Protein AF-A0A3B9G2P2-F1 (afdb_monomer_lite)

Foldseek 3Di:
DVVVVCCCVPPVVVVVVCVVVVHDDDDDDPCLLVDPCSQPDVVLVVLLVVLVVVVVPPDDDDDDDVVRVVVNVRSVVSVVSNVVVNVVVVVVCQVVVHDDPPDHDDDDDDDDDDPDLVVVLVVCVVVVHDSPVSDDDDDDDPVVVCVVLVHDVSCCVPCVVPDDDDDDDDDDDDPPPPDDDDDDPVNVVPPPDPPPDD

pLDDT: mean 81.65, std 12.37, range [38.28, 96.19]

Structure (mmCIF, N/CA/C/O backbone):
data_AF-A0A3B9G2P2-F1
#
_entry.id   AF-A0A3B9G2P2-F1
#
loop_
_atom_site.group_PDB
_atom_site.id
_atom_site.type_symbol
_atom_site.label_atom_id
_atom_site.label_alt_id
_atom_site.label_comp_id
_atom_site.label_asym_id
_atom_site.label_entity_id
_atom_site.label_seq_id
_atom_site.pdbx_PDB_ins_code
_atom_site.Cartn_x
_atom_site.Cartn_y
_atom_site.Cartn_z
_atom_site.occupancy
_atom_site.B_iso_or_equiv
_atom_site.auth_seq_id
_atom_site.auth_comp_id
_atom_site.auth_asym_id
_atom_site.auth_atom_id
_atom_site.pdbx_PDB_model_num
ATOM 1 N N . VAL A 1 1 ? 28.578 22.314 -11.880 1.00 81.56 1 VAL A N 1
ATOM 2 C CA . VAL A 1 1 ? 27.643 23.020 -12.797 1.00 81.56 1 VAL A CA 1
ATOM 3 C C . VAL A 1 1 ? 27.911 22.647 -14.246 1.00 81.56 1 VAL A C 1
ATOM 5 O O . VAL A 1 1 ? 26.981 22.179 -14.878 1.00 81.56 1 VAL A O 1
ATOM 8 N N . GLN A 1 2 ? 29.147 22.769 -14.749 1.00 91.62 2 GLN A N 1
ATOM 9 C CA . GLN A 1 2 ? 29.473 22.394 -16.135 1.00 91.62 2 GLN A CA 1
ATOM 10 C C . GLN A 1 2 ? 29.095 20.945 -16.480 1.00 91.62 2 GLN A C 1
ATOM 12 O O . GLN A 1 2 ? 28.464 20.714 -17.495 1.00 91.62 2 GLN A O 1
ATOM 17 N N . GLU A 1 3 ? 29.379 19.991 -15.594 1.00 93.44 3 GLU A N 1
ATOM 18 C CA . GLU A 1 3 ? 29.020 18.574 -15.774 1.00 93.44 3 GLU A CA 1
ATOM 19 C C . GLU A 1 3 ? 27.512 18.340 -15.986 1.00 93.44 3 GLU A C 1
ATOM 21 O O . GLU A 1 3 ? 27.113 17.568 -16.851 1.00 93.44 3 GLU A O 1
ATOM 26 N N . LEU A 1 4 ? 26.661 19.068 -15.253 1.00 93.31 4 LEU A N 1
ATOM 27 C CA . LEU A 1 4 ? 25.206 18.983 -15.410 1.00 93.31 4 LEU A CA 1
ATOM 28 C C . LEU A 1 4 ? 24.736 19.597 -16.733 1.00 93.31 4 LEU A C 1
ATOM 30 O O . LEU A 1 4 ? 23.776 19.111 -17.325 1.00 93.31 4 LEU A O 1
ATOM 34 N N . LEU A 1 5 ? 25.398 20.666 -17.186 1.00 94.19 5 LEU A N 1
ATOM 35 C CA . LEU A 1 5 ? 25.104 21.300 -18.472 1.00 94.19 5 LEU A CA 1
ATOM 36 C C . LEU A 1 5 ? 25.524 20.393 -19.633 1.00 94.19 5 LEU A C 1
ATOM 38 O O . LEU A 1 5 ? 24.751 20.199 -20.565 1.00 94.19 5 LEU A O 1
ATOM 42 N N . ASP A 1 6 ? 26.693 19.765 -19.530 1.00 95.00 6 ASP A N 1
ATOM 43 C CA . ASP A 1 6 ? 27.180 18.793 -20.504 1.00 95.00 6 ASP A CA 1
ATOM 44 C C . ASP A 1 6 ? 26.249 17.577 -20.615 1.00 95.00 6 ASP A C 1
ATOM 46 O O . ASP A 1 6 ? 25.934 17.160 -21.729 1.00 95.00 6 ASP A O 1
ATOM 50 N N . TRP A 1 7 ? 25.771 17.031 -19.491 1.00 96.19 7 TRP A N 1
ATOM 51 C CA . TRP A 1 7 ? 24.772 15.956 -19.491 1.00 96.19 7 TRP A CA 1
ATOM 52 C C . TRP A 1 7 ? 23.444 16.408 -20.116 1.00 96.19 7 TRP A C 1
ATOM 54 O O . TRP A 1 7 ? 22.862 15.700 -20.942 1.00 96.19 7 TRP A O 1
ATOM 64 N N . ALA A 1 8 ? 22.981 17.617 -19.778 1.00 94.50 8 ALA A N 1
ATOM 65 C CA . ALA A 1 8 ? 21.750 18.165 -20.335 1.00 94.50 8 ALA A CA 1
ATOM 66 C C . ALA A 1 8 ? 21.825 18.313 -21.866 1.00 94.50 8 ALA A C 1
ATOM 68 O O . ALA A 1 8 ? 20.855 18.019 -22.567 1.00 94.50 8 ALA A O 1
ATOM 69 N N . ASP A 1 9 ? 22.975 18.739 -22.390 1.00 95.44 9 ASP A N 1
ATOM 70 C CA . ASP A 1 9 ? 23.175 18.945 -23.823 1.00 95.44 9 ASP A CA 1
ATOM 71 C C . ASP A 1 9 ? 23.422 17.646 -24.595 1.00 95.44 9 ASP A C 1
ATOM 73 O O . ASP A 1 9 ? 22.919 17.499 -25.709 1.00 95.44 9 ASP A O 1
ATOM 77 N N . LYS A 1 10 ? 24.185 16.708 -24.023 1.00 94.88 10 LYS A N 1
ATOM 78 C CA . LYS A 1 10 ? 24.632 15.495 -24.726 1.00 94.88 10 LYS A CA 1
ATOM 79 C C . LYS A 1 10 ? 23.688 14.305 -24.565 1.00 94.88 10 LYS A C 1
ATOM 81 O O . LYS A 1 10 ? 23.653 13.463 -25.456 1.00 94.88 10 LYS A O 1
ATOM 86 N N . GLU A 1 11 ? 22.927 14.229 -23.474 1.00 93.12 11 GLU A N 1
ATOM 87 C CA . GLU A 1 11 ? 22.033 13.096 -23.199 1.00 93.12 11 GLU A CA 1
ATOM 88 C C . GLU A 1 11 ? 20.564 13.509 -23.131 1.00 93.12 11 GLU A C 1
ATOM 90 O O . GLU A 1 11 ? 19.732 12.965 -23.861 1.00 93.12 11 GLU A O 1
ATOM 95 N N . LEU A 1 12 ? 20.234 14.495 -22.289 1.00 92.69 12 LEU A N 1
ATOM 96 C CA . LEU A 1 12 ? 18.837 14.852 -22.030 1.00 92.69 12 LEU A CA 1
ATOM 97 C C . LEU A 1 12 ? 18.148 15.433 -23.271 1.00 92.69 12 LEU A C 1
ATOM 99 O O . LEU A 1 12 ? 17.045 15.002 -23.606 1.00 92.69 12 LEU A O 1
ATOM 103 N N . LYS A 1 13 ? 18.773 16.405 -23.952 1.00 94.00 13 LYS A N 1
ATOM 104 C CA . LYS A 1 13 ? 18.201 17.040 -25.152 1.00 94.00 13 LYS A CA 1
ATOM 105 C C . LYS A 1 13 ? 17.951 16.032 -26.285 1.00 94.00 13 LYS A C 1
ATOM 107 O O . LYS A 1 13 ? 16.804 15.963 -26.729 1.00 94.00 13 LYS A O 1
ATOM 112 N N . PRO A 1 14 ? 18.928 15.201 -26.705 1.00 93.75 14 PRO A N 1
ATOM 113 C CA . PRO A 1 14 ? 18.686 14.194 -27.739 1.00 93.75 14 PRO A CA 1
ATOM 114 C C . PRO A 1 14 ? 17.598 13.186 -27.359 1.00 93.75 14 PRO A C 1
ATOM 116 O O . PRO A 1 14 ? 16.746 12.857 -28.183 1.00 93.75 14 PRO A O 1
ATOM 119 N N . ALA A 1 15 ? 17.577 12.724 -26.104 1.00 89.88 15 ALA A N 1
ATOM 120 C CA . ALA A 1 15 ? 16.545 11.804 -25.633 1.00 89.88 15 ALA A CA 1
ATOM 121 C C . ALA A 1 15 ? 15.147 12.448 -25.646 1.00 89.88 15 ALA A C 1
ATOM 123 O O . ALA A 1 15 ? 14.171 11.803 -26.035 1.00 89.88 15 ALA A O 1
ATOM 124 N N . ALA A 1 16 ? 15.043 13.724 -25.263 1.00 89.50 16 ALA A N 1
ATOM 125 C CA . ALA A 1 16 ? 13.788 14.470 -25.285 1.00 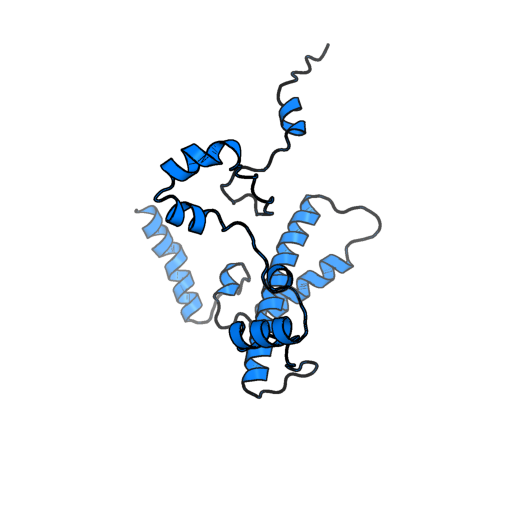89.50 16 ALA A CA 1
ATOM 126 C C . ALA A 1 16 ? 13.275 14.705 -26.714 1.00 89.50 16 ALA A C 1
ATOM 128 O O . ALA A 1 16 ? 12.081 14.549 -26.964 1.00 89.50 16 ALA A O 1
ATOM 129 N N . GLU A 1 17 ? 14.159 15.040 -27.656 1.00 93.31 17 GLU A N 1
ATOM 130 C CA . GLU A 1 17 ? 13.807 15.194 -29.072 1.00 93.31 17 GLU A CA 1
ATOM 131 C C . GLU A 1 17 ? 13.336 13.872 -29.684 1.00 93.31 17 GLU A C 1
ATOM 133 O O . GLU A 1 17 ? 12.304 13.839 -30.358 1.00 93.31 17 GLU A O 1
ATOM 138 N N . LEU A 1 18 ? 14.035 12.771 -29.392 1.00 91.12 18 LEU A N 1
ATOM 139 C CA . LEU A 1 18 ? 13.643 11.435 -29.835 1.00 91.12 18 LEU A CA 1
ATOM 140 C C . LEU A 1 18 ? 12.257 11.051 -29.294 1.00 91.12 18 LEU A C 1
ATOM 142 O O . LEU A 1 18 ? 11.399 10.602 -30.054 1.00 91.12 18 LEU A O 1
ATOM 146 N N . ALA A 1 19 ? 12.009 11.298 -28.005 1.00 87.00 19 ALA A N 1
ATOM 147 C CA . ALA A 1 19 ? 10.713 11.049 -27.381 1.00 87.00 19 ALA A CA 1
ATOM 148 C C . ALA A 1 19 ? 9.597 11.929 -27.973 1.00 87.00 19 ALA A C 1
ATOM 150 O O . ALA A 1 19 ? 8.482 11.449 -28.184 1.00 87.00 19 ALA A O 1
ATOM 151 N N . ALA A 1 20 ? 9.882 13.199 -28.287 1.00 88.31 20 ALA A N 1
ATOM 152 C CA . ALA A 1 20 ? 8.926 14.110 -28.921 1.00 88.31 20 ALA A CA 1
ATOM 153 C C . ALA A 1 20 ? 8.528 13.657 -30.337 1.00 88.31 20 ALA A C 1
ATOM 155 O O . ALA A 1 20 ? 7.395 13.879 -30.762 1.00 88.31 20 ALA A O 1
ATOM 156 N N . GLN A 1 21 ? 9.432 12.975 -31.044 1.00 92.50 21 GLN A N 1
ATOM 157 C CA . GLN A 1 21 ? 9.168 12.347 -32.342 1.00 92.50 21 GLN A CA 1
ATOM 158 C C . GLN A 1 21 ? 8.425 11.003 -32.219 1.00 92.50 21 GLN A C 1
ATOM 160 O O . GLN A 1 21 ? 8.143 10.361 -33.230 1.00 92.50 21 GLN A O 1
ATOM 165 N N . GLY A 1 22 ? 8.098 10.565 -30.998 1.00 84.00 22 GLY A N 1
ATOM 166 C CA . GLY A 1 22 ? 7.481 9.265 -30.732 1.00 84.00 22 GLY A CA 1
ATOM 167 C C . GLY A 1 22 ? 8.445 8.085 -30.878 1.00 84.00 22 GLY A C 1
ATOM 168 O O . GLY A 1 22 ? 7.996 6.942 -30.944 1.00 84.00 22 GLY A O 1
ATOM 169 N N . GLY A 1 23 ? 9.751 8.354 -30.950 1.00 82.25 23 GLY A N 1
ATOM 170 C CA . GLY A 1 23 ? 10.806 7.349 -30.954 1.00 82.25 23 GLY A CA 1
ATOM 171 C C . GLY A 1 23 ? 11.314 7.028 -29.547 1.00 82.25 23 GLY A C 1
ATOM 172 O O . GLY A 1 23 ? 10.970 7.688 -28.566 1.00 82.25 23 GLY A O 1
ATOM 173 N N . GLY A 1 24 ? 12.178 6.017 -29.461 1.00 80.75 24 GLY A N 1
ATOM 174 C CA . GLY A 1 24 ? 12.821 5.588 -28.219 1.00 80.75 24 GLY A CA 1
ATOM 175 C C . GLY A 1 24 ? 12.388 4.198 -27.760 1.00 80.75 24 GLY A C 1
ATOM 176 O O . GLY A 1 24 ? 11.382 3.645 -28.203 1.00 80.75 24 GLY A O 1
ATOM 177 N N . GLU A 1 25 ? 13.188 3.617 -26.874 1.00 82.62 25 GLU A N 1
ATOM 178 C CA . GLU A 1 25 ? 12.895 2.323 -26.266 1.00 82.62 25 GLU A CA 1
ATOM 179 C C . GLU A 1 25 ? 11.992 2.512 -25.052 1.00 82.62 25 GLU A C 1
ATOM 181 O O . GLU A 1 25 ? 12.290 3.296 -24.146 1.00 82.62 25 GLU A O 1
ATOM 186 N N . PHE A 1 26 ? 10.898 1.758 -25.000 1.00 83.06 26 PHE A N 1
ATOM 187 C CA . PHE A 1 26 ? 10.133 1.645 -23.769 1.00 83.06 26 PHE A CA 1
ATOM 188 C C . PHE A 1 26 ? 10.938 0.826 -22.759 1.00 83.06 26 PHE A C 1
ATOM 190 O O . PHE A 1 26 ? 11.516 -0.201 -23.110 1.00 83.06 26 PHE A O 1
ATOM 197 N N . LYS A 1 27 ? 10.991 1.315 -21.516 1.00 81.31 27 LYS A N 1
ATOM 198 C CA . LYS A 1 27 ? 11.597 0.618 -20.378 1.00 81.31 27 LYS A CA 1
ATOM 199 C C . LYS A 1 27 ? 10.677 0.753 -19.175 1.00 81.31 27 LYS A C 1
ATOM 201 O O . LYS A 1 27 ? 10.397 1.874 -18.731 1.00 81.31 27 LYS A O 1
ATOM 206 N N . ALA A 1 28 ? 10.171 -0.369 -18.668 1.00 81.25 28 ALA A N 1
ATOM 207 C CA . ALA A 1 28 ? 9.438 -0.367 -17.412 1.00 81.25 28 ALA A CA 1
ATOM 208 C C . ALA A 1 28 ? 10.389 -0.260 -16.213 1.00 81.25 28 ALA A C 1
ATOM 210 O O . ALA A 1 28 ? 11.466 -0.845 -16.194 1.00 81.25 28 ALA A O 1
ATOM 211 N N . GLY A 1 29 ? 9.958 0.480 -15.196 1.00 80.12 29 GLY A N 1
ATOM 212 C CA . GLY A 1 29 ? 10.681 0.655 -13.940 1.00 80.12 29 GLY A CA 1
ATOM 213 C C . GLY A 1 29 ? 9.783 1.294 -12.888 1.00 80.12 29 GLY A C 1
ATOM 214 O O . GLY A 1 29 ? 8.583 1.490 -13.114 1.00 80.12 29 GLY A O 1
ATOM 215 N N . ASP A 1 30 ? 10.352 1.674 -11.746 1.00 79.19 30 ASP A N 1
ATOM 216 C CA . ASP A 1 30 ? 9.585 2.228 -10.621 1.00 79.19 30 ASP A CA 1
ATOM 217 C C . ASP A 1 30 ? 8.802 3.498 -10.974 1.00 79.19 30 ASP A C 1
ATOM 219 O O . ASP A 1 30 ? 7.724 3.749 -10.426 1.00 79.19 30 ASP A O 1
ATOM 223 N N . TRP A 1 31 ? 9.291 4.280 -11.941 1.00 85.81 31 TRP A N 1
ATOM 224 C CA . TRP A 1 31 ? 8.620 5.480 -12.446 1.00 85.81 31 TRP A CA 1
ATOM 225 C C . TRP A 1 31 ? 7.287 5.185 -13.147 1.00 85.81 31 TRP A C 1
ATOM 227 O O . TRP A 1 31 ? 6.436 6.076 -13.235 1.00 85.81 31 TRP A O 1
ATOM 237 N N . CYS A 1 32 ? 7.040 3.947 -13.597 1.00 86.69 32 CYS A N 1
ATOM 238 C CA . CYS A 1 32 ? 5.788 3.572 -14.257 1.00 86.69 32 CYS A CA 1
ATOM 239 C C . CYS A 1 32 ? 4.557 3.855 -13.393 1.00 86.69 32 CYS A C 1
ATOM 241 O O . CYS A 1 32 ? 3.485 4.118 -13.937 1.00 86.69 32 CYS A O 1
ATOM 243 N N . ARG A 1 33 ? 4.691 3.884 -12.061 1.00 82.38 33 ARG A N 1
ATOM 244 C CA . ARG A 1 33 ? 3.586 4.225 -11.154 1.00 82.38 33 ARG A CA 1
ATOM 245 C C . ARG A 1 33 ? 3.013 5.625 -11.337 1.00 82.38 33 ARG A C 1
ATOM 247 O O . ARG A 1 33 ? 1.853 5.848 -11.004 1.00 82.38 33 ARG A O 1
ATOM 254 N N . PHE A 1 34 ? 3.805 6.549 -11.867 1.00 87.06 34 PHE A N 1
ATOM 255 C CA . PHE A 1 34 ? 3.387 7.925 -12.123 1.00 87.06 34 PHE A CA 1
ATOM 256 C C . PH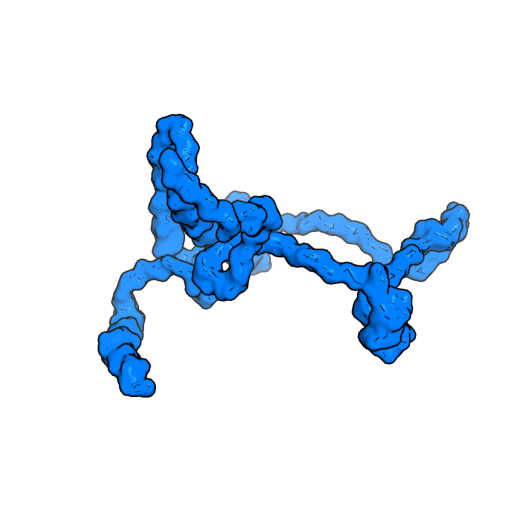E A 1 34 ? 2.886 8.119 -13.559 1.00 87.06 34 PHE A C 1
ATOM 258 O O . PHE A 1 34 ? 2.353 9.175 -13.896 1.00 87.06 34 PHE A O 1
ATOM 265 N N . CYS A 1 35 ? 3.010 7.097 -14.411 1.00 87.94 35 CYS A N 1
ATOM 266 C CA . CYS A 1 35 ? 2.550 7.160 -15.789 1.00 87.94 35 CYS A CA 1
ATOM 267 C C . CYS A 1 35 ? 1.013 7.186 -15.858 1.00 87.94 35 CYS A C 1
ATOM 269 O O . CYS A 1 35 ? 0.315 6.485 -15.120 1.00 87.94 35 CYS A O 1
ATOM 271 N N . LYS A 1 36 ? 0.465 7.977 -16.786 1.00 86.00 36 LYS A N 1
ATOM 272 C CA . LYS A 1 36 ? -0.981 8.002 -17.069 1.00 86.00 36 LYS A CA 1
ATOM 273 C C . LYS A 1 36 ? -1.454 6.709 -17.732 1.00 86.00 36 LYS A C 1
ATOM 275 O O . LYS A 1 36 ? -2.521 6.211 -17.403 1.00 86.00 36 LYS A O 1
ATOM 280 N N . ALA A 1 37 ? -0.626 6.126 -18.598 1.00 86.50 37 ALA A N 1
ATOM 281 C CA . ALA A 1 37 ? -0.894 4.847 -19.251 1.00 86.50 37 ALA A CA 1
ATOM 282 C C . ALA A 1 37 ? -0.537 3.636 -18.370 1.00 86.50 37 ALA A C 1
ATOM 284 O O . ALA A 1 37 ? -0.503 2.516 -18.862 1.00 86.50 37 ALA A O 1
ATOM 285 N N . ARG A 1 38 ? -0.236 3.821 -17.075 1.00 87.50 38 ARG A N 1
ATOM 286 C CA . ARG A 1 38 ? 0.318 2.762 -16.214 1.00 87.50 38 ARG A CA 1
ATOM 287 C C . ARG A 1 38 ? -0.488 1.463 -16.225 1.00 87.50 38 ARG A C 1
ATOM 289 O O . ARG A 1 38 ? 0.130 0.408 -16.249 1.00 87.50 38 ARG A O 1
ATOM 296 N N . ALA A 1 39 ? -1.818 1.536 -16.247 1.00 83.81 39 ALA A N 1
ATOM 297 C CA . ALA A 1 39 ? -2.689 0.361 -16.258 1.00 83.81 39 ALA A CA 1
ATOM 298 C C . ALA A 1 39 ? -2.788 -0.288 -17.651 1.00 83.81 39 ALA A C 1
ATOM 300 O O . ALA A 1 39 ? -2.804 -1.507 -17.769 1.00 83.81 39 ALA A O 1
ATOM 301 N N . THR A 1 40 ? -2.787 0.507 -18.720 1.00 84.19 40 THR A N 1
ATOM 302 C CA . THR A 1 40 ? -3.063 0.044 -20.091 1.00 84.19 40 THR A CA 1
ATOM 303 C C . THR A 1 40 ? -1.826 -0.017 -20.992 1.00 84.19 40 THR A C 1
ATOM 305 O O . THR A 1 40 ? -1.955 -0.257 -22.188 1.00 84.19 40 THR A O 1
ATOM 308 N N . CYS A 1 41 ? -0.626 0.196 -20.445 1.00 87.00 41 CYS A N 1
ATOM 309 C CA . CYS A 1 41 ? 0.627 0.213 -21.196 1.00 87.00 41 CYS A CA 1
ATOM 310 C C . CYS A 1 41 ? 0.939 -1.176 -21.791 1.00 87.00 41 CYS A C 1
ATOM 312 O O . CYS A 1 41 ? 1.245 -2.096 -21.025 1.00 87.00 41 CYS A O 1
ATOM 314 N N . PRO A 1 42 ? 0.951 -1.337 -23.132 1.00 80.56 42 PRO A N 1
ATOM 315 C CA . PRO A 1 42 ? 1.238 -2.625 -23.765 1.00 80.56 42 PRO A CA 1
ATOM 316 C C . PRO A 1 42 ? 2.632 -3.153 -23.426 1.00 80.56 42 PRO A C 1
ATOM 318 O O . PRO A 1 42 ? 2.811 -4.356 -23.278 1.00 80.56 42 PRO A O 1
ATOM 321 N N . HIS A 1 43 ? 3.608 -2.259 -23.245 1.00 81.19 43 HIS A N 1
ATOM 322 C CA . HIS A 1 43 ? 4.975 -2.640 -22.902 1.00 81.19 43 HIS A CA 1
ATOM 323 C C . HIS A 1 43 ? 5.056 -3.313 -21.528 1.00 81.19 43 HIS A C 1
ATOM 325 O O . HIS A 1 43 ? 5.666 -4.362 -21.404 1.00 81.19 43 HIS A O 1
ATOM 331 N N . ARG A 1 44 ? 4.311 -2.823 -20.529 1.00 78.25 44 ARG A N 1
ATOM 332 C CA . ARG A 1 44 ? 4.256 -3.485 -19.214 1.00 78.25 44 ARG A CA 1
ATOM 333 C C . ARG A 1 44 ? 3.579 -4.848 -19.269 1.00 78.25 44 ARG A C 1
ATOM 335 O O . ARG A 1 44 ? 3.947 -5.748 -18.521 1.00 78.25 44 ARG A O 1
ATOM 342 N N . ALA A 1 45 ? 2.600 -5.008 -20.158 1.00 73.12 45 ALA A N 1
ATOM 343 C CA . ALA A 1 45 ? 1.993 -6.308 -20.413 1.00 73.12 45 ALA A CA 1
ATOM 344 C C . AL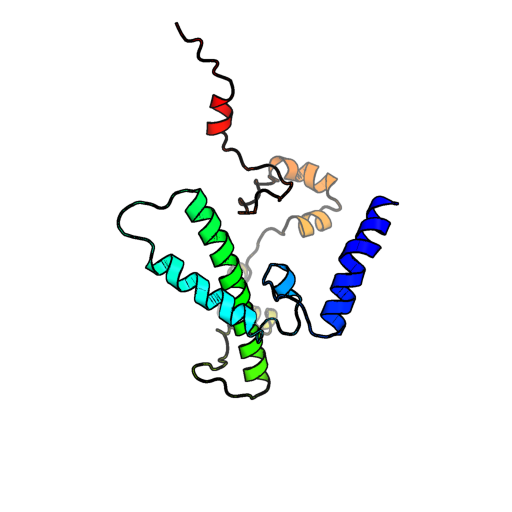A A 1 45 ? 2.966 -7.275 -21.114 1.00 73.12 45 ALA A C 1
ATOM 346 O O . ALA A 1 45 ? 2.881 -8.481 -20.890 1.00 73.12 45 ALA A O 1
ATOM 347 N N . ILE A 1 46 ? 3.886 -6.768 -21.942 1.00 70.06 46 ILE A N 1
ATOM 348 C CA . ILE A 1 46 ? 4.962 -7.549 -22.568 1.00 70.06 46 ILE A CA 1
ATOM 349 C C . ILE A 1 46 ? 6.013 -7.935 -21.522 1.00 70.06 46 ILE A C 1
ATOM 351 O O . ILE A 1 46 ? 6.285 -9.123 -21.375 1.00 70.06 46 ILE A O 1
ATOM 355 N N . ASP A 1 47 ? 6.510 -6.987 -20.727 1.00 68.81 47 ASP A N 1
ATOM 356 C CA . ASP A 1 47 ? 7.488 -7.249 -19.662 1.00 68.81 47 ASP A CA 1
ATOM 357 C C . ASP A 1 47 ? 6.973 -8.303 -18.672 1.00 68.81 47 ASP A C 1
ATOM 359 O O . ASP A 1 47 ? 7.692 -9.226 -18.299 1.00 68.81 47 ASP A O 1
ATOM 363 N N . LEU A 1 48 ? 5.682 -8.248 -18.325 1.00 67.69 48 LEU A N 1
ATOM 364 C CA . LEU A 1 48 ? 5.041 -9.251 -17.474 1.00 67.69 48 LEU A CA 1
ATOM 365 C C . LEU A 1 48 ? 5.047 -10.662 -18.091 1.00 67.69 48 LEU A C 1
ATOM 367 O O . LEU A 1 48 ? 5.245 -11.646 -17.378 1.00 67.69 48 LEU A O 1
ATOM 371 N N . LYS A 1 49 ? 4.847 -10.782 -19.411 1.00 63.06 49 LYS A N 1
ATOM 372 C CA . LYS A 1 49 ? 4.888 -12.077 -20.114 1.00 63.06 49 LYS A CA 1
ATOM 373 C C . LYS A 1 49 ? 6.279 -12.712 -20.090 1.00 63.06 49 LYS A C 1
ATOM 375 O O . LYS A 1 49 ? 6.362 -13.929 -20.208 1.00 63.06 49 LYS A O 1
ATOM 380 N N . HIS A 1 50 ? 7.338 -11.925 -19.912 1.00 64.69 50 HIS A N 1
ATOM 381 C CA . HIS A 1 50 ? 8.712 -12.422 -19.806 1.00 64.69 50 HIS A CA 1
ATOM 382 C C . HIS A 1 50 ? 9.085 -12.908 -18.397 1.00 64.69 50 HIS A C 1
ATOM 384 O O . HIS A 1 50 ? 10.042 -13.663 -18.259 1.00 64.69 50 HIS A O 1
ATOM 390 N N . ILE A 1 51 ? 8.309 -12.554 -17.367 1.00 63.44 51 ILE A N 1
ATOM 391 C CA . ILE A 1 51 ? 8.549 -12.985 -15.977 1.00 63.44 51 ILE A CA 1
ATOM 392 C C . ILE A 1 51 ? 8.015 -14.411 -15.730 1.00 63.44 51 ILE A C 1
ATOM 394 O O . ILE A 1 51 ? 8.601 -15.180 -14.973 1.00 63.44 51 ILE A O 1
ATOM 398 N N . ALA A 1 52 ? 6.925 -14.811 -16.395 1.00 57.62 52 ALA A N 1
ATOM 399 C CA . ALA A 1 52 ? 6.299 -16.125 -16.190 1.00 57.62 52 ALA A CA 1
ATOM 400 C C . ALA A 1 52 ? 7.166 -17.344 -16.603 1.00 57.62 52 ALA A C 1
ATOM 402 O O . ALA A 1 52 ? 7.163 -18.331 -15.864 1.00 57.62 52 ALA A O 1
ATOM 403 N N . PRO A 1 53 ? 7.935 -17.313 -17.713 1.00 56.81 53 PRO A N 1
ATOM 404 C CA . PRO A 1 53 ? 8.844 -18.401 -18.077 1.00 56.81 53 PRO A CA 1
ATOM 405 C C . PRO A 1 53 ? 9.979 -18.602 -17.068 1.00 56.81 53 PRO A C 1
ATOM 407 O O . PRO A 1 53 ? 10.315 -19.742 -16.772 1.00 56.81 53 PRO A O 1
ATOM 410 N N . ALA A 1 54 ? 10.509 -17.527 -16.470 1.00 55.28 54 ALA A N 1
ATOM 411 C CA . ALA A 1 54 ? 11.589 -17.608 -15.480 1.00 55.28 54 ALA A CA 1
ATOM 412 C C . ALA A 1 54 ? 11.186 -18.407 -14.224 1.00 55.28 54 ALA A C 1
ATOM 414 O O . ALA A 1 54 ? 12.001 -19.117 -13.642 1.00 55.28 54 ALA A O 1
ATOM 415 N N . VAL A 1 55 ? 9.904 -18.357 -13.843 1.00 55.97 55 VAL A N 1
ATOM 416 C CA . VAL A 1 55 ? 9.346 -19.143 -12.727 1.00 55.97 55 VAL A CA 1
ATOM 417 C C . VAL A 1 55 ? 9.084 -20.603 -13.125 1.00 55.97 55 VAL A C 1
ATOM 419 O O . VAL A 1 55 ? 9.191 -21.496 -12.288 1.00 55.97 55 VAL A O 1
ATOM 422 N N . GLN A 1 56 ? 8.747 -20.872 -14.391 1.00 53.75 56 GLN A N 1
ATOM 423 C CA . GLN A 1 56 ? 8.493 -22.231 -14.895 1.00 53.75 56 GLN A CA 1
ATOM 424 C C . GLN A 1 56 ? 9.778 -23.000 -15.238 1.00 53.75 56 GLN A C 1
ATOM 426 O O . GLN A 1 56 ? 9.802 -24.224 -15.130 1.00 53.75 56 GLN A O 1
ATOM 431 N N . GLU A 1 57 ? 10.841 -22.296 -15.629 1.00 55.25 57 GLU A N 1
ATOM 432 C CA . GLU A 1 57 ? 12.163 -22.860 -15.919 1.00 55.25 57 GLU A CA 1
ATOM 433 C C . GLU A 1 57 ? 13.047 -23.020 -14.677 1.00 55.25 57 GLU A C 1
ATOM 435 O O . GLU A 1 57 ? 14.168 -23.520 -14.798 1.00 55.25 57 GLU A O 1
ATOM 440 N N . ALA A 1 58 ? 12.547 -22.664 -13.485 1.00 57.44 58 ALA A N 1
ATOM 441 C CA . ALA A 1 58 ? 13.161 -23.012 -12.209 1.00 57.44 58 ALA A CA 1
ATOM 442 C C . ALA A 1 58 ? 13.192 -24.547 -12.066 1.00 57.44 58 ALA A C 1
ATOM 444 O O . ALA A 1 58 ? 12.280 -25.188 -11.540 1.00 57.44 58 ALA A O 1
ATOM 445 N N . LYS A 1 59 ? 14.232 -25.156 -12.640 1.00 52.88 59 LYS A N 1
ATOM 446 C CA . LYS A 1 59 ? 14.477 -26.597 -12.651 1.00 52.88 59 LYS A CA 1
ATOM 447 C C . LYS A 1 59 ? 14.496 -27.117 -11.207 1.00 52.88 59 LYS A C 1
ATOM 449 O O . LYS A 1 59 ? 15.247 -26.629 -10.371 1.00 52.88 59 LYS A O 1
ATOM 454 N N . ALA A 1 60 ? 13.688 -28.140 -10.931 1.00 53.66 60 ALA A N 1
ATOM 455 C CA . ALA A 1 60 ? 13.716 -28.940 -9.699 1.00 53.66 60 ALA A CA 1
ATOM 456 C C . ALA A 1 60 ? 15.136 -29.444 -9.333 1.00 53.66 60 ALA A C 1
ATOM 458 O O . ALA A 1 60 ? 15.966 -29.550 -10.235 1.00 53.66 60 ALA A O 1
ATOM 459 N N . PRO A 1 61 ? 15.439 -29.931 -8.105 1.00 55.19 61 PRO A N 1
ATOM 460 C CA . PRO A 1 61 ? 14.904 -29.687 -6.764 1.00 55.19 61 PRO A CA 1
ATOM 461 C C . PRO A 1 61 ? 15.936 -28.909 -5.903 1.00 55.19 61 PRO A C 1
ATOM 463 O O . PRO A 1 61 ? 16.075 -29.166 -4.707 1.00 55.19 61 PRO A O 1
ATOM 466 N N . ALA A 1 62 ? 16.743 -28.038 -6.517 1.00 63.81 62 ALA A N 1
ATOM 467 C CA . ALA A 1 62 ? 17.697 -27.204 -5.793 1.00 63.81 62 ALA A CA 1
ATOM 468 C C . ALA A 1 62 ? 16.973 -25.980 -5.216 1.00 63.81 62 ALA A C 1
ATOM 470 O O . ALA A 1 62 ? 16.110 -25.394 -5.869 1.00 63.81 62 ALA A O 1
ATOM 471 N N . LEU A 1 63 ? 17.292 -25.619 -3.972 1.00 71.38 63 LEU A N 1
ATOM 472 C CA . LEU A 1 63 ? 16.829 -24.364 -3.386 1.00 71.38 63 LEU A CA 1
ATOM 473 C C . LEU A 1 63 ? 17.448 -23.190 -4.160 1.00 71.38 63 LEU A C 1
ATOM 475 O O . LEU A 1 63 ? 18.598 -23.281 -4.585 1.00 71.38 63 LEU A O 1
ATOM 479 N N . LEU A 1 64 ? 16.690 -22.105 -4.315 1.00 77.81 64 LEU A N 1
ATOM 480 C CA . LEU A 1 64 ? 17.165 -20.869 -4.941 1.00 77.81 64 LEU A CA 1
ATOM 481 C C . LEU A 1 64 ? 18.364 -20.293 -4.174 1.00 77.81 64 LEU A C 1
ATOM 483 O O . LEU A 1 64 ? 18.392 -20.317 -2.939 1.00 77.81 64 LEU A O 1
ATOM 487 N N . THR A 1 65 ? 19.325 -19.734 -4.902 1.00 84.81 65 THR A N 1
ATOM 488 C CA . THR A 1 65 ? 20.392 -18.904 -4.329 1.00 84.81 65 THR A CA 1
ATOM 489 C C . THR A 1 65 ? 19.836 -17.556 -3.855 1.00 84.81 65 THR A C 1
ATOM 491 O O . THR A 1 65 ? 18.764 -17.128 -4.283 1.00 84.81 65 THR A O 1
ATOM 494 N N . MET A 1 66 ? 20.542 -16.861 -2.955 1.00 82.69 66 MET A N 1
ATOM 495 C CA . MET A 1 66 ? 20.073 -15.557 -2.454 1.00 82.69 66 MET A CA 1
ATOM 496 C C . MET A 1 66 ? 20.035 -14.482 -3.547 1.00 82.69 66 MET A C 1
ATOM 498 O O . MET A 1 66 ? 19.154 -13.625 -3.507 1.00 82.69 66 MET A O 1
ATOM 502 N N . ASP A 1 67 ? 20.916 -14.574 -4.543 1.00 82.69 67 ASP A N 1
ATOM 503 C CA . ASP A 1 67 ? 20.908 -13.686 -5.709 1.00 82.69 67 ASP A CA 1
ATOM 504 C C . ASP A 1 67 ? 19.652 -13.925 -6.559 1.00 82.69 67 ASP A C 1
ATOM 506 O O . ASP A 1 67 ? 18.907 -12.988 -6.838 1.00 82.69 67 ASP A O 1
ATOM 510 N N . GLU A 1 68 ? 19.324 -15.189 -6.859 1.00 80.88 68 GLU A N 1
ATOM 511 C CA . GLU A 1 68 ? 18.083 -15.538 -7.568 1.00 80.88 68 GLU A CA 1
ATOM 512 C C . GLU A 1 68 ? 16.833 -15.117 -6.781 1.00 80.88 68 GLU A C 1
ATOM 514 O O . GLU A 1 68 ? 15.857 -14.643 -7.363 1.00 80.88 68 GLU A O 1
ATOM 519 N N . VAL A 1 69 ? 16.845 -15.257 -5.450 1.00 83.06 69 VAL A N 1
ATOM 520 C CA . VAL A 1 69 ? 15.757 -14.769 -4.587 1.00 83.06 69 VAL A CA 1
ATOM 521 C C . VAL A 1 69 ? 15.622 -13.247 -4.682 1.00 83.06 69 VAL A C 1
ATOM 523 O O . VAL A 1 69 ? 14.496 -12.748 -4.732 1.00 83.06 69 VAL A O 1
ATOM 526 N N . SER A 1 70 ? 16.736 -12.511 -4.712 1.00 82.81 70 SER A N 1
ATOM 527 C CA . SER A 1 70 ? 16.749 -11.051 -4.856 1.00 82.81 70 SER A CA 1
ATOM 528 C C . SER A 1 70 ? 16.157 -10.613 -6.199 1.00 82.81 70 SER A C 1
ATOM 530 O O . SER A 1 70 ? 15.231 -9.795 -6.233 1.00 82.81 70 SER A O 1
ATOM 532 N N . ASP A 1 71 ? 16.599 -11.231 -7.295 1.00 82.00 71 ASP A N 1
ATOM 533 C CA . ASP A 1 71 ? 16.106 -10.939 -8.644 1.00 82.00 71 ASP A CA 1
ATOM 534 C C . ASP A 1 71 ? 14.608 -11.247 -8.776 1.00 82.00 71 ASP A C 1
ATOM 536 O O . ASP A 1 71 ? 13.824 -10.414 -9.248 1.00 82.00 71 ASP A O 1
ATOM 540 N N . LEU A 1 72 ? 14.174 -12.413 -8.284 1.00 81.38 72 LEU A N 1
ATOM 541 C CA . LEU A 1 72 ? 12.760 -12.792 -8.257 1.00 81.38 72 LEU A CA 1
ATOM 542 C C . LEU A 1 72 ? 11.929 -11.840 -7.392 1.00 81.38 72 LEU A C 1
ATOM 544 O O . LEU A 1 72 ? 10.788 -11.527 -7.744 1.00 81.38 72 LEU A O 1
ATOM 548 N N . LEU A 1 73 ? 12.473 -11.352 -6.274 1.00 83.94 73 LEU A N 1
ATOM 549 C CA . LEU A 1 73 ? 11.801 -10.366 -5.432 1.00 83.94 73 LEU A CA 1
ATOM 550 C C . LEU A 1 73 ? 11.625 -9.032 -6.169 1.00 83.94 73 LEU A C 1
ATOM 552 O O . LEU A 1 73 ? 10.544 -8.440 -6.087 1.00 83.94 73 LEU A O 1
ATOM 556 N N . TYR A 1 74 ? 12.645 -8.564 -6.891 1.00 83.00 74 TYR A N 1
ATOM 557 C CA . TYR A 1 74 ? 12.569 -7.330 -7.676 1.00 83.00 74 TYR A CA 1
ATOM 558 C C . TYR A 1 74 ? 11.506 -7.444 -8.776 1.00 83.00 74 TYR A C 1
ATOM 560 O O . TYR A 1 74 ? 10.575 -6.633 -8.841 1.00 83.00 74 TYR A O 1
ATOM 568 N N . GLN A 1 75 ? 11.563 -8.520 -9.563 1.00 78.81 75 GLN A N 1
ATOM 569 C CA . GLN A 1 75 ? 10.574 -8.808 -10.603 1.00 78.81 75 GLN A CA 1
ATOM 570 C C . GLN A 1 75 ? 9.163 -8.941 -10.016 1.00 78.81 75 GLN A C 1
ATOM 572 O O . GLN A 1 75 ? 8.218 -8.308 -10.493 1.00 78.81 75 GLN A O 1
ATOM 577 N N . GLY A 1 76 ? 9.010 -9.697 -8.926 1.00 81.25 76 GLY A N 1
ATOM 578 C CA . GLY A 1 76 ? 7.733 -9.902 -8.246 1.00 81.25 76 GLY A CA 1
ATOM 579 C C . GLY A 1 76 ? 7.109 -8.600 -7.740 1.00 81.25 76 GLY A C 1
ATOM 580 O O . GLY A 1 76 ? 5.899 -8.401 -7.874 1.00 81.25 76 GLY A O 1
ATOM 581 N N . ARG A 1 77 ? 7.918 -7.664 -7.222 1.00 84.56 77 ARG A N 1
ATOM 582 C CA . ARG A 1 77 ? 7.444 -6.330 -6.813 1.00 84.56 77 ARG A CA 1
ATOM 583 C C . ARG A 1 77 ? 6.918 -5.518 -7.996 1.00 84.56 77 ARG A C 1
ATOM 585 O O . ARG A 1 77 ? 5.872 -4.879 -7.858 1.00 84.56 77 ARG A O 1
ATOM 592 N N . MET A 1 78 ? 7.581 -5.572 -9.15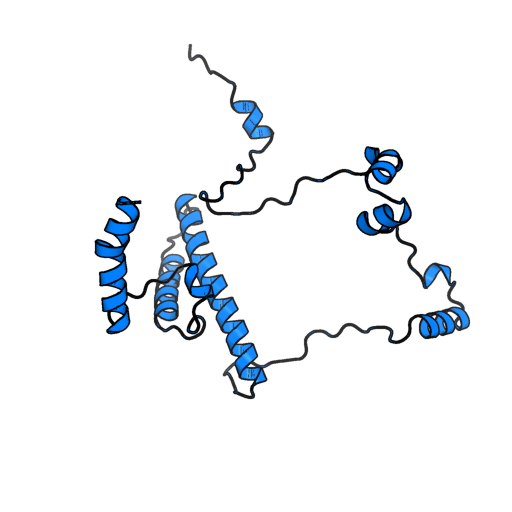3 1.00 80.19 78 MET A N 1
ATOM 593 C CA . MET A 1 78 ? 7.106 -4.900 -10.369 1.00 80.19 78 MET A CA 1
ATOM 594 C C . MET A 1 78 ? 5.756 -5.459 -10.837 1.00 80.19 78 MET A C 1
ATOM 596 O O . MET A 1 78 ? 4.845 -4.687 -11.159 1.00 80.19 78 MET A O 1
ATOM 600 N N . VAL A 1 79 ? 5.596 -6.788 -10.812 1.00 82.44 79 VAL A N 1
ATOM 601 C CA . VAL A 1 79 ? 4.324 -7.454 -11.137 1.00 82.44 79 VAL A CA 1
ATOM 602 C C . VAL A 1 79 ? 3.228 -7.039 -10.165 1.00 82.44 79 VAL A C 1
ATOM 604 O O . VAL A 1 79 ? 2.171 -6.582 -10.597 1.00 82.44 79 VAL A O 1
ATOM 607 N N . ALA A 1 80 ? 3.481 -7.140 -8.859 1.00 84.69 80 ALA A N 1
ATOM 608 C CA . ALA A 1 80 ? 2.508 -6.785 -7.832 1.00 84.69 80 ALA A CA 1
ATOM 609 C C . ALA A 1 80 ? 2.052 -5.323 -7.964 1.00 84.69 80 ALA A C 1
ATOM 611 O O . ALA A 1 80 ? 0.862 -5.020 -7.863 1.00 84.69 80 ALA A O 1
ATOM 612 N N . GLN A 1 81 ? 2.986 -4.410 -8.252 1.00 84.31 81 GLN A N 1
ATOM 613 C CA . GLN A 1 81 ? 2.666 -3.009 -8.504 1.00 84.31 81 GLN A CA 1
ATOM 614 C C . GLN A 1 81 ? 1.770 -2.839 -9.739 1.00 84.31 81 GLN A C 1
ATOM 616 O O . GLN A 1 81 ? 0.837 -2.034 -9.708 1.00 84.31 81 GLN A O 1
ATOM 621 N N . TYR A 1 82 ? 2.041 -3.570 -10.825 1.00 84.94 82 TYR A N 1
ATOM 622 C CA . TYR A 1 82 ? 1.227 -3.489 -12.034 1.00 84.94 82 TYR A CA 1
ATOM 623 C C . TYR A 1 82 ? -0.179 -4.053 -11.824 1.00 84.94 82 TYR A C 1
ATOM 625 O O . TYR A 1 82 ? -1.151 -3.391 -12.180 1.00 84.94 82 TYR A O 1
ATOM 633 N N . VAL A 1 83 ? -0.290 -5.220 -11.183 1.00 86.50 83 VAL A N 1
ATOM 634 C CA . VAL A 1 83 ? -1.575 -5.844 -10.833 1.00 86.50 83 VAL A CA 1
ATOM 635 C C . VAL A 1 83 ? -2.424 -4.887 -10.007 1.00 86.50 83 VAL A C 1
ATOM 637 O O . VAL A 1 83 ? -3.566 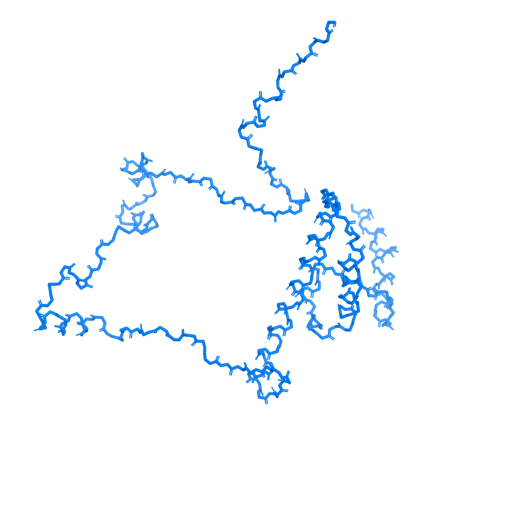-4.630 -10.371 1.00 86.50 83 VAL A O 1
ATOM 640 N N . LYS A 1 84 ? -1.849 -4.256 -8.978 1.00 88.50 84 LYS A N 1
ATOM 641 C CA . LYS A 1 84 ? -2.563 -3.257 -8.176 1.00 88.50 84 LYS A CA 1
ATOM 642 C C . LYS A 1 84 ? -3.118 -2.107 -9.028 1.00 88.50 84 LYS A C 1
ATOM 644 O O . LYS A 1 84 ? -4.236 -1.653 -8.818 1.00 88.50 84 LYS A O 1
ATOM 649 N N . GLN A 1 85 ? -2.352 -1.630 -10.005 1.00 87.00 85 GLN A N 1
ATOM 650 C CA . GLN A 1 85 ? -2.796 -0.546 -10.888 1.00 87.00 85 GLN A CA 1
ATOM 651 C C . GLN A 1 85 ? -3.864 -0.996 -11.887 1.00 87.00 85 GLN A C 1
ATOM 653 O O . GLN A 1 85 ? -4.708 -0.189 -12.271 1.00 87.00 85 GLN A O 1
ATOM 658 N N . LEU A 1 86 ? -3.835 -2.263 -12.310 1.00 89.25 86 LEU A N 1
ATOM 659 C CA . LEU A 1 86 ? -4.909 -2.871 -13.093 1.00 89.25 86 LEU A CA 1
ATOM 660 C C . LEU A 1 86 ? -6.190 -2.987 -12.265 1.00 89.25 86 LEU A C 1
ATOM 662 O O . LEU A 1 86 ? -7.250 -2.638 -12.768 1.00 89.25 86 LEU A O 1
ATOM 666 N N . GLU A 1 87 ? -6.097 -3.419 -11.007 1.00 90.88 87 GLU A N 1
ATOM 667 C CA . GLU A 1 87 ? -7.240 -3.483 -10.089 1.00 90.88 87 GLU A CA 1
ATOM 668 C C . GLU A 1 87 ? -7.864 -2.101 -9.879 1.00 90.88 87 GLU A C 1
ATOM 670 O O . GLU A 1 87 ? -9.067 -1.946 -10.072 1.00 90.88 87 GLU A O 1
ATOM 675 N N . GLU A 1 88 ? -7.052 -1.087 -9.561 1.00 92.19 88 GLU A N 1
ATOM 676 C CA . GLU A 1 88 ? -7.500 0.308 -9.435 1.00 92.19 88 GLU A CA 1
ATOM 677 C C . GLU A 1 88 ? -8.212 0.779 -10.714 1.00 92.19 88 GLU A C 1
ATOM 679 O O . GLU A 1 88 ? -9.322 1.303 -10.657 1.00 92.19 88 GLU A O 1
ATOM 684 N N . TYR A 1 89 ? -7.623 0.513 -11.883 1.00 91.62 89 TYR A N 1
ATOM 685 C CA . TYR A 1 89 ? -8.228 0.865 -13.165 1.00 91.62 89 TYR A CA 1
ATOM 686 C C . TYR A 1 89 ? -9.556 0.138 -13.417 1.00 91.62 89 TYR A C 1
ATOM 688 O O . TYR A 1 89 ? -10.521 0.760 -13.852 1.00 91.62 89 TYR A O 1
ATOM 696 N N . VAL A 1 90 ? -9.635 -1.166 -13.141 1.00 92.38 90 VAL A N 1
ATOM 697 C CA . VAL A 1 90 ? -10.864 -1.959 -13.306 1.00 92.38 90 VAL A CA 1
ATOM 698 C C . VAL A 1 90 ? -11.962 -1.469 -12.363 1.00 92.38 90 VAL A C 1
ATOM 700 O O . VAL A 1 90 ? -13.113 -1.374 -12.784 1.00 92.38 90 VAL A O 1
ATOM 703 N N . ILE A 1 91 ? -11.621 -1.106 -11.123 1.00 92.88 91 ILE A N 1
ATOM 704 C CA . ILE A 1 91 ? -12.549 -0.476 -10.174 1.00 92.88 91 ILE A CA 1
ATOM 705 C C . ILE A 1 91 ? -13.084 0.839 -10.749 1.00 92.88 91 ILE A C 1
ATOM 707 O O . ILE A 1 91 ? -14.300 1.041 -10.749 1.00 92.88 91 ILE A O 1
ATOM 711 N N . ASP A 1 92 ? -12.217 1.698 -11.288 1.00 92.19 92 ASP A N 1
ATOM 712 C CA . ASP A 1 92 ? -12.628 2.962 -11.909 1.00 92.19 92 ASP A CA 1
ATOM 713 C C . ASP A 1 92 ? -13.560 2.725 -13.112 1.00 92.19 92 ASP A C 1
ATOM 715 O O . ASP A 1 92 ? -14.601 3.372 -13.228 1.00 92.19 92 ASP A O 1
ATOM 719 N N . GLN A 1 93 ? -13.235 1.762 -13.985 1.00 92.69 93 GLN A N 1
ATOM 720 C CA . GLN A 1 93 ? -14.063 1.419 -15.149 1.00 92.69 93 GLN A CA 1
ATOM 721 C C . GLN A 1 93 ? -15.439 0.874 -14.743 1.00 92.69 93 GLN A C 1
ATOM 723 O O . GLN A 1 93 ? -16.462 1.339 -15.248 1.00 92.69 93 GLN A O 1
ATOM 728 N N . LEU A 1 94 ? -15.483 -0.072 -13.800 1.00 93.94 94 LEU A N 1
ATOM 729 C CA . LEU A 1 94 ? -16.735 -0.631 -13.284 1.00 93.94 94 LEU A CA 1
ATOM 730 C C . LEU A 1 94 ? -17.580 0.443 -12.584 1.00 93.94 94 LEU A C 1
ATOM 732 O O . LEU A 1 94 ? -18.799 0.461 -12.746 1.00 93.94 94 LEU A O 1
ATOM 736 N N . SER A 1 95 ? -16.945 1.370 -11.859 1.00 91.06 95 SER A N 1
ATOM 737 C CA . SER A 1 95 ? -17.626 2.506 -11.216 1.00 91.06 95 SER A CA 1
ATOM 738 C C . SER A 1 95 ? -18.205 3.488 -12.238 1.00 91.06 95 SER A C 1
ATOM 740 O O . SER A 1 95 ? -19.254 4.080 -11.998 1.00 91.06 95 SER A O 1
ATOM 742 N N . ALA A 1 96 ? -17.560 3.628 -13.399 1.00 92.69 96 ALA A N 1
ATOM 743 C CA . ALA A 1 96 ? -18.051 4.415 -14.529 1.00 92.69 96 ALA A CA 1
ATOM 744 C C . ALA A 1 96 ? -19.136 3.695 -15.360 1.00 92.69 96 ALA A C 1
ATOM 746 O O . ALA A 1 96 ? -19.610 4.244 -16.355 1.00 92.69 96 ALA A O 1
ATOM 747 N N . GLY A 1 97 ? -19.538 2.478 -14.976 1.00 91.25 97 GLY A N 1
ATOM 748 C CA . GLY A 1 97 ? -20.563 1.690 -15.665 1.00 91.25 97 GLY A CA 1
ATOM 749 C C . GLY A 1 97 ? -20.053 0.872 -16.856 1.00 91.25 97 GLY A C 1
ATOM 750 O O . GLY A 1 97 ? -20.858 0.296 -17.588 1.00 91.25 97 GLY A O 1
ATOM 751 N N . VAL A 1 98 ? -18.736 0.786 -17.062 1.00 94.38 98 VAL A N 1
ATOM 752 C CA . VAL A 1 98 ? -18.137 -0.070 -18.094 1.00 94.38 98 VAL A CA 1
ATOM 753 C C . VAL A 1 98 ? -18.096 -1.511 -17.589 1.00 94.38 98 VAL A C 1
ATOM 755 O O . VAL A 1 98 ? -17.582 -1.785 -16.508 1.00 94.38 98 VAL A O 1
ATOM 758 N N . SER A 1 99 ? -18.611 -2.456 -18.377 1.00 91.50 99 SER A N 1
ATOM 759 C CA . SER A 1 99 ? -18.522 -3.879 -18.041 1.00 91.50 99 SER A CA 1
ATOM 760 C C . SER A 1 99 ? -17.111 -4.412 -18.292 1.00 91.50 99 SER A C 1
ATOM 762 O O . SER A 1 99 ? -16.557 -4.230 -19.376 1.00 91.50 99 SER A O 1
ATOM 764 N N . VAL A 1 100 ? -16.547 -5.104 -17.300 1.00 92.81 100 VAL A N 1
ATOM 765 C CA . VAL A 1 100 ? -15.240 -5.764 -17.400 1.00 92.81 100 VAL A CA 1
ATOM 766 C C . VAL A 1 100 ? -15.444 -7.280 -17.277 1.00 92.81 100 VAL A C 1
ATOM 768 O O . VAL A 1 100 ? -15.920 -7.741 -16.238 1.00 92.81 100 VAL A O 1
ATOM 771 N N . PRO A 1 101 ? -15.108 -8.087 -18.303 1.00 92.88 101 PRO A N 1
ATOM 772 C CA . PRO A 1 101 ? -15.330 -9.532 -18.273 1.00 92.88 101 PRO A CA 1
ATOM 773 C C . PRO A 1 101 ? -14.660 -10.215 -17.076 1.00 92.88 101 PRO A C 1
ATOM 775 O O . PRO A 1 101 ? -13.474 -10.023 -16.830 1.00 92.88 101 PRO A O 1
ATOM 778 N N . GLY A 1 102 ? -15.420 -11.036 -16.347 1.00 91.75 102 GLY A N 1
ATOM 779 C CA . GLY A 1 102 ? -14.926 -11.779 -15.182 1.00 91.75 102 GLY A CA 1
ATOM 780 C C . GLY A 1 102 ? -14.842 -10.973 -13.881 1.00 91.75 102 GLY A C 1
ATOM 781 O O . GLY A 1 102 ? -14.573 -11.562 -12.837 1.00 91.75 102 GLY A O 1
ATOM 782 N N . TRP A 1 103 ? -15.130 -9.668 -13.909 1.00 94.25 103 TRP A N 1
ATOM 783 C CA . TRP A 1 103 ? -15.034 -8.788 -12.745 1.00 94.25 103 TRP A CA 1
ATOM 784 C C . TRP A 1 103 ? -16.340 -8.034 -12.505 1.00 94.25 103 TRP A C 1
ATOM 786 O O . TRP A 1 103 ? -17.057 -7.655 -13.428 1.00 94.25 103 TRP A O 1
ATOM 796 N N . LYS A 1 104 ? -16.658 -7.806 -11.232 1.00 92.62 104 LYS A N 1
ATOM 797 C CA . LYS A 1 104 ? -17.776 -6.962 -10.807 1.00 92.62 104 LYS A CA 1
ATOM 798 C C . LYS A 1 104 ? -17.413 -6.238 -9.520 1.00 92.62 104 LYS A C 1
ATOM 800 O O . LYS A 1 104 ? -16.686 -6.785 -8.693 1.00 92.62 104 LYS A O 1
ATOM 805 N N . LEU A 1 105 ? -17.969 -5.045 -9.331 1.00 90.50 105 LEU A N 1
ATOM 806 C CA . LEU A 1 105 ? -17.956 -4.377 -8.037 1.00 90.50 105 LEU A CA 1
ATOM 807 C C . LEU A 1 105 ? -19.102 -4.915 -7.187 1.00 90.50 105 LEU A C 1
ATOM 809 O O . LEU A 1 105 ? -20.238 -5.036 -7.642 1.00 90.50 105 LEU A O 1
ATOM 813 N N . VAL A 1 106 ? -18.780 -5.259 -5.948 1.00 89.62 106 VAL A N 1
ATOM 814 C CA . VAL A 1 106 ? -19.749 -5.628 -4.919 1.00 89.62 106 VAL A CA 1
ATOM 815 C C . VAL A 1 106 ? -19.500 -4.753 -3.706 1.00 89.62 106 VAL A C 1
ATOM 817 O O . VAL A 1 106 ? -18.381 -4.283 -3.493 1.00 89.62 106 VAL A O 1
ATOM 820 N N . GLU A 1 107 ? -20.534 -4.539 -2.901 1.00 83.38 107 GLU A N 1
ATOM 821 C CA . GLU A 1 107 ? -20.354 -3.860 -1.627 1.00 83.38 107 GLU A CA 1
ATOM 822 C C . GLU A 1 107 ? -19.369 -4.645 -0.759 1.00 83.38 107 GLU A C 1
ATOM 824 O O . GLU A 1 107 ? -19.481 -5.862 -0.578 1.00 83.38 107 GLU A O 1
ATOM 829 N N . GLY A 1 108 ? -18.379 -3.928 -0.226 1.00 83.00 108 GLY A N 1
ATOM 830 C CA . GLY A 1 108 ? -17.496 -4.477 0.787 1.00 83.00 108 GLY A CA 1
ATOM 831 C C . GLY A 1 108 ? -18.288 -4.889 2.026 1.00 83.00 108 GLY A C 1
ATOM 832 O O . GLY A 1 108 ? -19.437 -4.493 2.233 1.00 83.00 108 GLY A O 1
ATOM 833 N N . ARG A 1 109 ? -17.659 -5.677 2.898 1.00 77.38 109 ARG A N 1
ATOM 834 C CA . ARG A 1 109 ? -18.282 -6.088 4.157 1.00 77.38 109 ARG A CA 1
ATOM 835 C C . ARG A 1 109 ? -18.635 -4.854 4.993 1.00 77.38 109 ARG A C 1
ATOM 837 O O . ARG A 1 109 ? -17.757 -4.231 5.583 1.00 77.38 109 ARG A O 1
ATOM 844 N N . SER A 1 110 ? -19.922 -4.531 5.066 1.00 80.44 110 SER A N 1
ATOM 845 C CA . SER A 1 110 ? -20.422 -3.476 5.942 1.00 80.44 110 SER A CA 1
ATOM 846 C C . SER A 1 110 ? -20.308 -3.915 7.402 1.00 80.44 110 SER A C 1
ATOM 848 O O . SER A 1 110 ? -20.690 -5.033 7.767 1.00 80.44 110 SER A O 1
ATOM 850 N N . THR A 1 111 ? -19.765 -3.046 8.251 1.00 79.19 111 THR A N 1
ATOM 851 C CA . THR A 1 111 ? -19.833 -3.205 9.703 1.00 79.19 111 THR A CA 1
ATOM 852 C C . THR A 1 111 ? -20.993 -2.373 10.223 1.00 79.19 111 THR A C 1
ATOM 854 O O . THR A 1 111 ? -21.144 -1.199 9.884 1.00 79.19 111 THR A O 1
ATOM 857 N N . ARG A 1 112 ? -21.844 -2.990 11.050 1.00 86.19 112 ARG A N 1
ATOM 858 C CA . ARG A 1 112 ? -22.924 -2.264 11.723 1.00 86.19 112 ARG A CA 1
ATOM 859 C C . ARG A 1 112 ? -22.297 -1.203 12.623 1.00 86.19 112 ARG A C 1
ATOM 861 O O . ARG A 1 112 ? -21.378 -1.510 13.381 1.00 86.19 112 ARG A O 1
ATOM 868 N N . LYS A 1 113 ? -22.803 0.022 12.536 1.00 88.06 113 LYS A N 1
ATOM 869 C CA . LYS A 1 113 ? -22.431 1.131 13.412 1.00 88.06 113 LYS A CA 1
ATOM 870 C C . LYS A 1 113 ? -23.663 1.571 14.186 1.00 88.06 113 LYS A C 1
ATOM 872 O O . LYS A 1 113 ? -24.762 1.577 13.634 1.00 88.06 113 LYS A O 1
ATOM 877 N N . ILE A 1 114 ? -23.465 1.913 15.451 1.00 87.94 114 ILE A N 1
ATOM 878 C CA . ILE A 1 114 ? -24.475 2.613 16.235 1.00 87.94 114 ILE A CA 1
ATOM 879 C C . ILE A 1 114 ? -24.541 4.043 15.686 1.00 87.94 114 ILE A C 1
ATOM 881 O O . ILE A 1 114 ? -23.510 4.658 15.424 1.00 87.94 114 ILE A O 1
ATOM 885 N N . THR A 1 115 ? -25.747 4.526 15.396 1.00 89.56 115 THR A N 1
ATOM 886 C CA . THR A 1 115 ? -25.962 5.857 14.804 1.00 89.56 115 THR A CA 1
ATOM 887 C C . THR A 1 115 ? -26.029 6.960 15.852 1.00 89.56 115 THR A C 1
ATOM 889 O O . THR A 1 115 ? -25.726 8.106 15.544 1.00 89.56 115 THR A O 1
ATOM 892 N N . ASP A 1 116 ? -26.446 6.607 17.066 1.00 88.69 116 ASP A N 1
ATOM 893 C CA . ASP A 1 116 ? -26.537 7.496 18.217 1.00 88.69 116 ASP A CA 1
ATOM 894 C C . ASP A 1 116 ? -26.116 6.708 19.459 1.00 88.69 116 ASP A C 1
ATOM 896 O O . ASP A 1 116 ? -26.859 5.859 19.962 1.00 88.69 116 ASP A O 1
ATOM 900 N N . ASP A 1 117 ? -24.884 6.949 19.902 1.00 89.88 117 ASP A N 1
ATOM 901 C CA . ASP A 1 117 ? -24.289 6.247 21.037 1.00 89.88 117 ASP A CA 1
ATOM 902 C C . ASP A 1 117 ? -25.029 6.560 22.346 1.00 89.88 117 ASP A C 1
ATOM 904 O O . ASP A 1 117 ? -25.142 5.683 23.201 1.00 89.88 117 ASP A O 1
ATOM 908 N N . ALA A 1 118 ? -25.591 7.766 22.491 1.00 88.12 118 ALA A N 1
ATOM 909 C CA . ALA A 1 118 ? -26.309 8.173 23.696 1.00 88.12 118 ALA A CA 1
ATOM 910 C C . ALA A 1 118 ? -27.672 7.476 23.790 1.00 88.12 118 ALA A C 1
ATOM 912 O O . ALA A 1 118 ? -28.026 6.929 24.836 1.00 88.12 118 ALA A O 1
ATOM 913 N N . GLU A 1 119 ? -28.415 7.432 22.683 1.00 90.69 119 GLU A N 1
ATOM 914 C CA . GLU A 1 119 ? -29.689 6.713 22.619 1.00 90.69 119 GLU A CA 1
ATOM 915 C C . GLU A 1 119 ? -29.492 5.196 22.754 1.00 90.69 119 GLU A C 1
ATOM 917 O O . GLU A 1 119 ? -30.287 4.515 23.408 1.00 90.69 119 GLU A O 1
ATOM 922 N N . ALA A 1 120 ? -28.420 4.653 22.169 1.00 90.31 120 ALA A N 1
ATOM 923 C CA . ALA A 1 120 ? -28.070 3.247 22.327 1.00 90.31 120 ALA A CA 1
ATOM 924 C C . ALA A 1 120 ? -27.704 2.914 23.775 1.00 90.31 120 ALA A C 1
ATOM 926 O O . ALA A 1 120 ? -28.219 1.933 24.310 1.00 90.31 120 ALA A O 1
ATOM 927 N N . ALA A 1 121 ? -26.879 3.739 24.426 1.00 90.00 121 ALA A N 1
ATOM 928 C CA . ALA A 1 121 ? -26.543 3.570 25.833 1.00 90.00 121 ALA A CA 1
ATOM 929 C C . ALA A 1 121 ? -27.794 3.620 26.715 1.00 90.00 121 ALA A C 1
ATOM 931 O O . ALA A 1 121 ? -27.998 2.711 27.512 1.00 90.00 121 ALA A O 1
ATOM 932 N N . ARG A 1 122 ? -28.690 4.595 26.506 1.00 90.44 122 ARG A N 1
ATOM 933 C CA . ARG A 1 122 ? -29.953 4.686 27.253 1.00 90.44 122 ARG A CA 1
ATOM 934 C C . ARG A 1 122 ? -30.786 3.409 27.127 1.00 90.44 122 ARG A C 1
ATOM 936 O O . ARG A 1 122 ? -31.198 2.858 28.141 1.00 90.44 122 ARG A O 1
ATOM 943 N N . LYS A 1 123 ? -30.986 2.905 25.904 1.00 92.88 123 LYS A N 1
ATOM 944 C CA . LYS A 1 123 ? -31.750 1.666 25.663 1.00 92.88 123 LYS A CA 1
ATOM 945 C C . LYS A 1 123 ? -31.097 0.431 26.279 1.00 92.88 123 LYS A C 1
ATOM 947 O O . LYS A 1 123 ? -31.802 -0.465 26.730 1.00 92.88 123 LYS A O 1
ATOM 952 N N . LEU A 1 124 ? -29.767 0.363 26.288 1.00 91.75 124 LEU A N 1
ATOM 953 C CA . LEU A 1 124 ? -29.031 -0.734 26.917 1.00 91.75 124 LEU A CA 1
ATOM 954 C C . LEU A 1 124 ? -29.147 -0.671 28.449 1.00 91.75 124 LEU A C 1
ATOM 956 O O . LEU A 1 124 ? -29.388 -1.706 29.071 1.00 91.75 124 LEU A O 1
ATOM 960 N N . THR A 1 125 ? -29.079 0.524 29.043 1.00 90.25 125 THR A N 1
ATOM 961 C CA . THR A 1 125 ? -29.304 0.733 30.482 1.00 90.25 125 THR A CA 1
ATOM 962 C C . THR A 1 125 ? -30.745 0.409 30.883 1.00 90.25 125 THR A C 1
ATOM 964 O O . THR A 1 125 ? -30.967 -0.295 31.865 1.00 90.25 125 THR A O 1
ATOM 967 N N . GLU A 1 126 ? -31.739 0.846 30.100 1.00 92.69 126 GLU A N 1
ATOM 968 C CA . GLU A 1 126 ? -33.158 0.494 30.292 1.00 92.69 126 GLU A CA 1
ATOM 969 C C . GLU A 1 126 ? -33.404 -1.020 30.180 1.00 92.69 126 GLU A C 1
ATOM 971 O O . GLU A 1 126 ? -34.263 -1.562 30.874 1.00 92.69 126 GLU A O 1
ATOM 976 N N . ALA A 1 127 ? -32.622 -1.723 29.354 1.00 92.88 127 ALA A N 1
ATOM 977 C CA . ALA A 1 127 ? -32.643 -3.181 29.238 1.00 92.88 127 ALA A CA 1
ATOM 978 C C . ALA A 1 127 ? -31.919 -3.909 30.393 1.00 92.88 127 ALA A C 1
ATOM 980 O O . ALA A 1 127 ? -31.826 -5.138 30.376 1.00 92.88 127 ALA A O 1
ATOM 981 N N . GLY A 1 128 ? -31.414 -3.178 31.392 1.00 90.00 128 GLY A N 1
ATOM 982 C CA . GLY A 1 128 ? -30.764 -3.733 32.578 1.00 90.00 128 GLY A CA 1
ATOM 983 C C . GLY A 1 128 ? -29.278 -4.051 32.405 1.00 90.00 128 GLY A C 1
ATOM 984 O O . GLY A 1 128 ? -28.720 -4.775 33.230 1.00 90.00 128 GLY A O 1
ATOM 985 N N . ILE A 1 129 ? -28.626 -3.540 31.354 1.00 90.56 129 ILE A N 1
ATOM 986 C CA . ILE A 1 129 ? -27.170 -3.637 31.206 1.00 90.56 129 ILE A CA 1
ATOM 987 C C . ILE A 1 129 ? -26.514 -2.517 32.012 1.00 90.56 129 ILE A C 1
ATOM 989 O O . ILE A 1 129 ? -26.866 -1.350 31.872 1.00 90.56 129 ILE A O 1
ATOM 993 N N . ASP A 1 130 ? -25.543 -2.882 32.848 1.00 87.50 130 ASP A N 1
ATOM 994 C CA . ASP A 1 130 ? -24.756 -1.921 33.619 1.00 87.50 130 ASP A CA 1
ATOM 995 C C . ASP A 1 130 ? -24.023 -0.950 32.678 1.00 87.50 130 ASP A C 1
ATOM 997 O O . ASP A 1 130 ? -23.354 -1.369 31.730 1.00 87.50 130 ASP A O 1
ATOM 1001 N N . GLU A 1 131 ? -24.119 0.349 32.955 1.00 85.19 131 GLU A N 1
ATOM 1002 C CA . GLU A 1 131 ? -23.465 1.407 32.185 1.00 85.19 131 GLU A CA 1
ATOM 1003 C C . GLU A 1 131 ? -21.942 1.211 32.081 1.00 85.19 131 GLU A C 1
ATOM 1005 O O . GLU A 1 131 ? -21.339 1.509 31.045 1.00 85.19 131 GLU A O 1
ATOM 1010 N N . ALA A 1 132 ? -21.321 0.607 33.099 1.00 84.50 132 ALA A N 1
ATOM 1011 C CA . ALA A 1 132 ? -19.906 0.252 33.090 1.00 84.50 132 ALA A CA 1
ATOM 1012 C C . ALA A 1 132 ? -19.545 -0.813 32.033 1.00 84.50 132 ALA A C 1
ATOM 1014 O O . ALA A 1 132 ? -18.377 -0.927 31.660 1.00 84.50 132 ALA A O 1
ATOM 1015 N N . LEU A 1 133 ? -20.525 -1.585 31.545 1.00 84.88 133 LEU A N 1
ATOM 1016 C CA . LEU A 1 133 ? -20.368 -2.552 30.451 1.00 84.88 133 LEU A CA 1
ATOM 1017 C C . LEU A 1 133 ? -20.700 -1.956 29.075 1.00 84.88 133 LEU A C 1
ATOM 1019 O O . LEU A 1 133 ? -20.296 -2.520 28.058 1.00 84.88 133 LEU A O 1
ATOM 1023 N N . ILE A 1 134 ? -21.416 -0.830 29.035 1.00 86.44 134 ILE A N 1
ATOM 1024 C CA . ILE A 1 134 ? -21.786 -0.132 27.796 1.00 86.44 134 ILE A CA 1
ATOM 1025 C C . ILE A 1 134 ? -20.579 0.626 27.237 1.00 86.44 134 ILE A C 1
ATOM 1027 O O . ILE A 1 134 ? -20.309 0.578 26.035 1.00 86.44 134 ILE A O 1
ATOM 1031 N N . TYR A 1 135 ? -19.818 1.290 28.110 1.00 85.69 135 TYR A N 1
ATOM 1032 C CA . TYR A 1 135 ? -18.658 2.083 27.716 1.00 85.69 135 TYR A CA 1
ATOM 1033 C C . TYR A 1 135 ? -17.342 1.401 28.069 1.00 85.69 135 TYR A C 1
ATOM 1035 O O . TYR A 1 135 ? -17.077 1.020 29.208 1.00 85.69 135 TYR A O 1
ATOM 1043 N N . LYS A 1 136 ? -16.432 1.341 27.095 1.00 84.81 136 LYS A N 1
ATOM 1044 C CA . LYS A 1 136 ? -15.063 0.887 27.335 1.00 84.81 136 LYS A CA 1
ATOM 1045 C C . LYS A 1 136 ? -14.205 2.044 27.848 1.00 84.81 136 LYS A C 1
ATOM 1047 O O . LYS A 1 136 ? -13.743 2.870 27.065 1.00 84.81 136 LYS A O 1
ATOM 1052 N N . LYS A 1 137 ? -13.914 2.071 29.152 1.00 82.44 137 LYS A N 1
ATOM 1053 C CA . LYS A 1 137 ? -12.909 2.984 29.724 1.00 82.44 137 LYS A CA 1
ATOM 1054 C C . LYS A 1 137 ? -11.501 2.509 29.345 1.00 82.44 137 LYS A C 1
ATOM 1056 O O . LYS A 1 137 ? -10.966 1.589 29.956 1.00 82.44 137 LYS A O 1
ATOM 1061 N N . SER A 1 138 ? -10.899 3.121 28.329 1.00 83.62 138 SER A N 1
ATOM 1062 C CA . SER A 1 138 ? -9.500 2.889 27.946 1.00 83.62 138 SER A CA 1
ATOM 1063 C C . SER A 1 138 ? -8.623 4.097 28.256 1.00 83.62 138 SER A C 1
ATOM 1065 O O . SER A 1 138 ? -9.087 5.235 28.207 1.00 83.62 138 SER A O 1
ATOM 1067 N N . LEU A 1 139 ? -7.341 3.854 28.538 1.00 87.44 139 LEU A N 1
ATOM 1068 C CA . LEU A 1 139 ? -6.348 4.918 28.649 1.00 87.44 139 LEU A CA 1
ATOM 1069 C C . LEU A 1 139 ? -6.231 5.658 27.307 1.00 87.44 139 LEU A C 1
ATOM 1071 O O . LEU A 1 139 ? -6.204 5.029 26.248 1.00 87.44 139 LEU A O 1
ATOM 1075 N N . TYR A 1 140 ? -6.160 6.986 27.357 1.00 88.06 140 TYR A N 1
ATOM 1076 C CA . TYR A 1 140 ? -5.927 7.805 26.171 1.00 88.06 140 TYR A CA 1
ATOM 1077 C C . TYR A 1 140 ? -4.564 7.498 25.535 1.00 88.06 140 TYR A C 1
ATOM 1079 O O . TYR A 1 140 ? -3.612 7.111 26.214 1.00 88.06 140 TYR A O 1
ATOM 1087 N N . GLY A 1 141 ? -4.457 7.705 24.222 1.00 88.50 141 GLY A N 1
ATOM 1088 C CA . GLY A 1 141 ? -3.172 7.619 23.531 1.00 88.50 141 GLY A CA 1
ATOM 1089 C C . GLY A 1 141 ? -2.194 8.693 24.020 1.00 88.50 141 GLY A C 1
ATOM 1090 O O . GLY A 1 141 ? -2.611 9.736 24.531 1.00 88.50 141 GLY A O 1
ATOM 1091 N N . LEU A 1 142 ? -0.888 8.475 23.816 1.00 86.56 142 LEU A N 1
ATOM 1092 C CA . LEU A 1 142 ? 0.162 9.409 24.258 1.00 86.56 142 LEU A CA 1
ATOM 1093 C C . LEU A 1 142 ? -0.104 10.857 23.826 1.00 86.56 142 LEU A C 1
ATOM 1095 O O . LEU A 1 142 ? 0.148 11.781 24.595 1.00 86.56 142 LEU A O 1
ATOM 1099 N N . THR A 1 143 ? -0.616 11.070 22.613 1.00 88.00 143 THR A N 1
ATOM 1100 C CA . THR A 1 143 ? -0.908 12.410 22.088 1.00 88.00 143 THR A CA 1
ATOM 1101 C C . THR A 1 143 ? -1.959 13.140 22.920 1.00 88.00 143 THR A C 1
ATOM 1103 O O . THR A 1 143 ? -1.774 14.312 23.244 1.00 88.00 143 THR A O 1
ATOM 1106 N N . ASP A 1 144 ? -3.039 12.463 23.299 1.00 90.25 144 ASP A N 1
ATOM 1107 C CA . ASP A 1 144 ? -4.115 13.076 24.077 1.00 90.25 144 ASP A CA 1
ATOM 1108 C C . ASP A 1 144 ? -3.722 13.215 25.547 1.00 90.25 144 ASP A C 1
ATOM 1110 O O . ASP A 1 144 ? -3.956 14.266 26.140 1.00 90.25 144 ASP A O 1
ATOM 1114 N N . LEU A 1 145 ? -2.998 12.238 26.105 1.00 90.31 145 LEU A N 1
ATOM 1115 C CA . LEU A 1 145 ? -2.388 12.372 27.432 1.00 90.31 145 LEU A CA 1
ATOM 1116 C C . LEU A 1 145 ? -1.410 13.551 27.499 1.00 90.31 145 LEU A C 1
ATOM 1118 O O . LEU A 1 145 ? -1.421 14.293 28.475 1.00 90.31 145 LEU A O 1
ATOM 1122 N N . THR A 1 146 ? -0.618 13.790 26.449 1.00 88.75 146 THR A N 1
ATOM 1123 C CA . THR A 1 146 ? 0.292 14.948 26.380 1.00 88.75 146 THR A CA 1
ATOM 1124 C C . THR A 1 146 ? -0.478 16.267 26.469 1.00 88.75 146 THR A C 1
ATOM 1126 O O . THR A 1 146 ? -0.027 17.195 27.142 1.00 88.75 146 THR A O 1
ATOM 1129 N N . LYS A 1 147 ? -1.645 16.361 25.814 1.00 90.62 147 LYS A N 1
ATOM 1130 C CA . LYS A 1 147 ? -2.516 17.545 25.884 1.00 90.62 147 LYS A CA 1
ATOM 1131 C C . LYS A 1 147 ? -3.130 17.702 27.274 1.00 90.62 147 LYS A C 1
ATOM 1133 O O . LYS A 1 147 ? -3.082 18.798 27.819 1.00 90.62 147 LYS A O 1
ATOM 1138 N N . ILE A 1 148 ? -3.650 16.616 27.853 1.00 89.44 148 ILE A N 1
ATOM 1139 C CA . ILE A 1 148 ? -4.275 16.602 29.189 1.00 89.44 148 ILE A CA 1
ATOM 1140 C C . ILE A 1 148 ? -3.270 17.022 30.270 1.00 89.44 148 ILE A C 1
ATOM 1142 O O . ILE A 1 148 ? -3.583 17.840 31.128 1.00 89.44 148 ILE A O 1
ATOM 1146 N N . VAL A 1 149 ? -2.046 16.495 30.205 1.00 88.00 149 VAL A N 1
ATOM 1147 C CA . VAL A 1 149 ? -0.964 16.775 31.165 1.00 88.00 149 VAL A CA 1
ATOM 1148 C C . VAL A 1 149 ? -0.290 18.137 30.897 1.00 88.00 149 VAL A C 1
ATOM 1150 O O . VAL A 1 149 ? 0.442 18.665 31.738 1.00 88.00 149 VAL A O 1
ATOM 1153 N N . GLY A 1 150 ? -0.575 18.766 29.751 1.00 86.12 150 GLY A N 1
ATOM 1154 C CA . GLY A 1 150 ? -0.124 20.120 29.426 1.00 86.12 150 GLY A CA 1
ATOM 1155 C C . GLY A 1 150 ? 1.326 20.203 28.946 1.00 86.12 150 GLY A C 1
ATOM 1156 O O . GLY A 1 150 ? 1.996 21.206 29.196 1.00 86.12 150 GLY A O 1
ATOM 1157 N N . GLY A 1 151 ? 1.826 19.161 28.274 1.00 86.88 151 GLY A N 1
ATOM 1158 C CA . GLY A 1 151 ? 3.119 19.178 27.588 1.00 86.88 151 GLY A CA 1
ATOM 1159 C C . GLY A 1 151 ? 3.928 17.888 27.720 1.00 86.88 151 GLY A C 1
ATOM 1160 O O . GLY A 1 151 ? 3.772 17.119 28.666 1.00 86.88 151 GLY A O 1
ATOM 1161 N N . LYS A 1 152 ? 4.844 17.675 26.764 1.00 83.50 152 LYS A N 1
ATOM 1162 C CA . LYS A 1 152 ? 5.674 16.462 26.676 1.00 83.50 152 LYS A CA 1
ATOM 1163 C C . LYS A 1 152 ? 6.559 16.265 27.909 1.00 83.50 152 LYS A C 1
ATOM 1165 O O . LYS A 1 152 ? 6.613 15.162 28.425 1.00 83.50 152 LYS A O 1
ATOM 1170 N N . LYS A 1 153 ? 7.178 17.341 28.410 1.00 84.19 153 LYS A N 1
ATOM 1171 C CA . LYS A 1 153 ? 8.071 17.292 29.579 1.00 84.19 153 LYS A CA 1
ATOM 1172 C C . LYS A 1 153 ? 7.351 16.791 30.834 1.00 84.19 153 LYS A C 1
ATOM 1174 O O . LYS A 1 153 ? 7.822 15.874 31.477 1.00 84.19 153 LYS A O 1
ATOM 1179 N N . LYS A 1 154 ? 6.158 17.323 31.112 1.00 83.75 154 LYS A N 1
ATOM 1180 C CA . LYS A 1 154 ? 5.340 16.884 32.250 1.00 83.75 154 LYS A CA 1
ATOM 1181 C C . LYS A 1 154 ? 4.835 15.450 32.089 1.00 83.75 154 LYS A C 1
ATOM 1183 O O . LYS A 1 154 ? 4.713 14.736 33.073 1.00 83.75 154 LYS A O 1
ATOM 1188 N N . LEU A 1 155 ? 4.523 15.025 30.861 1.00 88.06 155 LEU A N 1
ATOM 1189 C CA . LEU A 1 155 ? 4.158 13.632 30.601 1.00 88.06 155 LEU A CA 1
ATOM 1190 C C . LEU A 1 155 ? 5.347 12.693 30.843 1.00 88.06 155 LEU A C 1
ATOM 1192 O O . LEU A 1 155 ? 5.161 11.617 31.393 1.00 88.06 155 LEU A O 1
ATOM 1196 N N . GLU A 1 156 ? 6.548 13.111 30.455 1.00 85.12 156 GLU A N 1
ATOM 1197 C CA . GLU A 1 156 ? 7.798 12.378 30.664 1.00 85.12 156 GLU A CA 1
ATOM 1198 C C . GLU A 1 156 ? 8.184 12.328 32.152 1.00 85.12 156 GLU A C 1
ATOM 1200 O O . GLU A 1 156 ? 8.561 11.268 32.633 1.00 85.12 156 GLU A O 1
ATOM 1205 N N . ASP A 1 157 ? 7.950 13.399 32.918 1.00 87.69 157 ASP A N 1
ATOM 1206 C CA . ASP A 1 157 ? 8.137 13.408 34.378 1.00 87.69 157 ASP A CA 1
ATOM 1207 C C . ASP A 1 157 ? 7.197 12.418 35.110 1.00 87.69 157 ASP A C 1
ATOM 1209 O O . ASP A 1 157 ? 7.524 11.944 36.194 1.00 87.69 157 ASP A O 1
ATOM 1213 N N . ILE A 1 158 ? 6.017 12.112 34.546 1.00 86.69 158 ILE A N 1
ATOM 1214 C CA . ILE A 1 158 ? 4.996 11.248 35.177 1.00 86.69 158 ILE A CA 1
ATOM 1215 C C . ILE A 1 158 ? 5.053 9.804 34.659 1.00 86.69 158 ILE A C 1
ATOM 1217 O O . ILE A 1 158 ? 4.863 8.861 35.424 1.00 86.69 158 ILE A O 1
ATOM 1221 N N . LEU A 1 159 ? 5.238 9.626 33.350 1.00 86.06 159 LEU A N 1
ATOM 1222 C CA . LEU A 1 159 ? 5.138 8.341 32.652 1.00 86.06 159 LEU A CA 1
ATOM 1223 C C . LEU A 1 159 ? 6.434 7.951 31.934 1.00 86.06 159 LEU A C 1
ATOM 1225 O O . LEU A 1 159 ? 6.415 6.978 31.187 1.00 86.06 159 LEU A O 1
ATOM 1229 N N . GLY A 1 160 ? 7.539 8.679 32.114 1.00 81.56 160 GLY A N 1
ATOM 1230 C CA . GLY A 1 160 ? 8.808 8.423 31.422 1.00 81.56 160 GLY A CA 1
ATOM 1231 C C . GLY A 1 160 ? 9.264 6.971 31.543 1.00 81.56 160 GLY A C 1
ATOM 1232 O O . GLY A 1 160 ? 9.521 6.329 30.527 1.00 81.56 160 GLY A O 1
ATOM 1233 N N . ASP A 1 161 ? 9.207 6.413 32.755 1.00 84.94 161 ASP A N 1
ATOM 1234 C CA . ASP A 1 161 ? 9.577 5.018 33.046 1.00 84.94 161 ASP A CA 1
ATOM 1235 C C . ASP A 1 161 ? 8.644 3.980 32.387 1.00 84.94 161 ASP A C 1
ATOM 1237 O O . ASP A 1 161 ? 8.974 2.799 32.292 1.00 84.94 161 ASP A O 1
ATOM 1241 N N . LEU A 1 162 ? 7.466 4.411 31.922 1.00 82.56 162 LEU A N 1
ATOM 1242 C CA . LEU A 1 162 ? 6.439 3.578 31.289 1.00 82.56 162 LEU A CA 1
ATOM 1243 C C . LEU A 1 162 ? 6.320 3.822 29.774 1.00 82.56 162 LEU A C 1
ATOM 1245 O O . LEU A 1 162 ? 5.591 3.098 29.091 1.00 82.56 162 LEU A O 1
ATOM 1249 N N . ILE A 1 163 ? 7.019 4.822 29.226 1.00 80.62 163 ILE A N 1
ATOM 1250 C CA . ILE A 1 163 ? 7.034 5.130 27.793 1.00 80.62 163 ILE A CA 1
ATOM 1251 C C . ILE A 1 163 ? 8.284 4.509 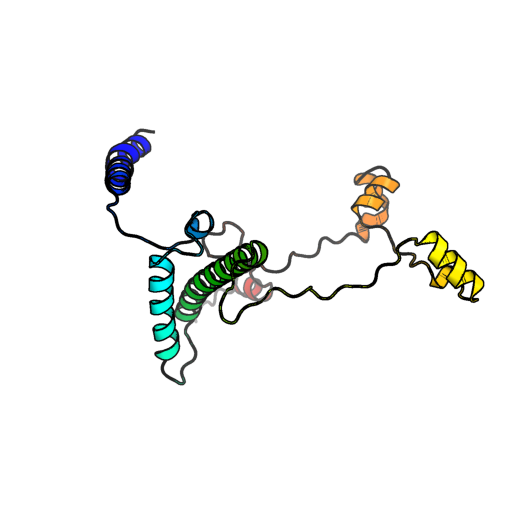27.176 1.00 80.62 163 ILE A C 1
ATOM 1253 O O . ILE A 1 163 ? 9.369 5.082 27.171 1.00 80.62 163 ILE A O 1
ATOM 1257 N N . VAL A 1 164 ? 8.107 3.340 26.568 1.00 80.69 164 VAL A N 1
ATOM 1258 C CA . VAL A 1 164 ? 9.141 2.719 25.738 1.00 80.69 164 VAL A CA 1
ATOM 1259 C C . VAL A 1 164 ? 8.834 3.010 24.276 1.00 80.69 164 VAL A C 1
ATOM 1261 O O . VAL A 1 164 ? 7.704 2.833 23.820 1.00 80.69 164 VAL A O 1
ATOM 1264 N N . LYS A 1 165 ? 9.845 3.438 23.513 1.00 76.38 165 LYS A N 1
ATOM 1265 C CA . LYS A 1 165 ? 9.780 3.441 22.050 1.00 76.38 165 LYS A CA 1
ATOM 1266 C C . LYS A 1 165 ? 10.251 2.067 21.568 1.00 76.38 165 LYS A C 1
ATOM 1268 O O . LYS A 1 165 ? 11.463 1.861 21.494 1.00 76.38 165 LYS A O 1
ATOM 1273 N N . PRO A 1 166 ? 9.344 1.120 21.265 1.00 78.75 166 PRO A N 1
ATOM 1274 C CA . PRO A 1 166 ? 9.775 -0.161 20.738 1.00 78.75 166 PRO A CA 1
ATOM 1275 C C . PRO A 1 166 ? 10.510 0.058 19.409 1.00 78.75 166 PRO A C 1
ATOM 1277 O O . PRO A 1 166 ? 10.180 1.001 18.673 1.00 78.75 166 PRO A O 1
ATOM 1280 N N . PRO A 1 167 ? 11.495 -0.794 19.078 1.00 76.62 167 PRO A N 1
ATOM 1281 C CA . PRO A 1 167 ? 12.094 -0.772 17.756 1.00 76.62 167 PRO A CA 1
ATOM 1282 C C . PRO A 1 167 ? 10.993 -0.951 16.704 1.00 76.62 167 PRO A C 1
ATOM 1284 O O . PRO A 1 167 ? 10.046 -1.723 16.882 1.00 76.62 167 PRO A O 1
ATOM 1287 N N . GLY A 1 168 ? 11.089 -0.183 15.618 1.00 76.69 168 GLY A N 1
ATOM 1288 C CA . GLY A 1 168 ? 10.153 -0.302 14.504 1.00 76.69 168 GLY A CA 1
ATOM 1289 C C . GLY A 1 168 ? 10.205 -1.705 13.902 1.00 76.69 168 GLY A C 1
ATOM 1290 O O . GLY A 1 168 ? 11.237 -2.373 13.951 1.00 76.69 168 GLY A O 1
ATOM 1291 N N . LYS A 1 169 ? 9.092 -2.155 13.313 1.00 76.94 169 LYS A N 1
ATOM 1292 C CA . LYS A 1 169 ? 9.085 -3.417 12.565 1.00 76.94 169 LYS A CA 1
ATOM 1293 C C . LYS A 1 169 ? 10.131 -3.349 11.437 1.00 76.94 169 LYS A C 1
ATOM 1295 O O . LYS A 1 169 ? 10.158 -2.327 10.745 1.00 76.94 169 LYS A O 1
ATOM 1300 N N . PRO A 1 170 ? 10.945 -4.403 11.229 1.00 85.56 170 PRO A N 1
ATOM 1301 C CA . PRO A 1 170 ? 11.851 -4.485 10.090 1.00 85.56 170 PRO A CA 1
ATOM 1302 C C . PRO A 1 170 ? 11.128 -4.201 8.773 1.00 85.56 170 PRO A C 1
ATOM 1304 O O . PRO A 1 170 ? 10.024 -4.700 8.545 1.00 85.56 170 PRO A O 1
ATOM 1307 N N . ALA A 1 171 ? 11.749 -3.397 7.915 1.00 86.00 171 ALA A N 1
ATOM 1308 C CA . ALA A 1 171 ? 11.244 -3.084 6.587 1.00 86.00 171 ALA A CA 1
ATOM 1309 C C . ALA A 1 171 ? 12.206 -3.656 5.543 1.00 86.00 171 ALA A C 1
ATOM 1311 O O . ALA A 1 171 ? 13.397 -3.370 5.593 1.00 86.00 171 ALA A O 1
ATOM 1312 N N . LEU A 1 172 ? 11.686 -4.455 4.608 1.00 85.88 172 LEU A N 1
ATOM 1313 C CA . LEU A 1 172 ? 12.471 -5.021 3.513 1.00 85.88 172 LEU A CA 1
ATOM 1314 C C . LEU A 1 172 ? 12.604 -3.995 2.386 1.00 85.88 172 LEU A C 1
ATOM 1316 O O . LEU A 1 172 ? 11.626 -3.710 1.679 1.00 85.88 172 LEU A O 1
ATOM 1320 N N . VAL A 1 173 ? 13.806 -3.466 2.212 1.00 86.25 173 VAL A N 1
ATOM 1321 C CA . VAL A 1 173 ? 14.138 -2.422 1.238 1.00 86.25 173 VAL A CA 1
ATOM 1322 C C . VAL A 1 173 ? 15.352 -2.820 0.394 1.00 86.25 173 VAL A C 1
ATOM 1324 O O . VAL A 1 173 ? 16.092 -3.701 0.827 1.00 86.25 173 VAL A O 1
ATOM 1327 N N . PRO A 1 174 ? 15.514 -2.231 -0.806 1.00 85.19 174 PRO A N 1
ATOM 1328 C CA . PRO A 1 174 ? 16.738 -2.356 -1.599 1.00 85.19 174 PRO A CA 1
ATOM 1329 C C . PRO A 1 174 ? 17.979 -1.834 -0.853 1.00 85.19 174 PRO A C 1
ATOM 1331 O O . PRO A 1 174 ? 17.832 -1.126 0.149 1.00 85.19 174 PRO A O 1
ATOM 1334 N N . ASP A 1 175 ? 19.179 -2.181 -1.322 1.00 84.06 175 ASP A N 1
ATOM 1335 C CA . ASP A 1 175 ? 20.439 -1.808 -0.656 1.00 84.06 175 ASP A CA 1
ATOM 1336 C C . ASP A 1 175 ? 20.775 -0.313 -0.785 1.00 84.06 175 ASP A C 1
ATOM 1338 O O . ASP A 1 175 ? 21.512 0.242 0.028 1.00 84.06 175 ASP A O 1
ATOM 1342 N N . GLU A 1 176 ? 20.147 0.359 -1.749 1.00 85.31 176 GLU A N 1
ATOM 1343 C CA . GLU A 1 176 ? 20.273 1.786 -2.004 1.00 85.31 176 GLU A CA 1
ATOM 1344 C C . GLU A 1 176 ? 19.550 2.624 -0.935 1.00 85.31 176 GLU A C 1
ATOM 1346 O O . GLU A 1 176 ? 19.715 3.848 -0.869 1.00 85.31 176 GLU A O 1
ATOM 1351 N N . ASP A 1 177 ? 18.730 1.989 -0.087 1.00 86.69 177 ASP A N 1
ATOM 1352 C CA . ASP A 1 177 ? 18.147 2.637 1.081 1.00 86.69 177 ASP A CA 1
ATOM 1353 C C . ASP A 1 177 ? 19.253 2.997 2.082 1.00 86.69 177 ASP A C 1
ATOM 1355 O O . ASP A 1 177 ? 19.952 2.147 2.624 1.00 86.69 177 ASP A O 1
ATOM 1359 N N . THR A 1 178 ? 19.391 4.291 2.366 1.00 86.19 178 THR A N 1
ATOM 1360 C CA . THR A 1 178 ? 20.478 4.819 3.202 1.00 86.19 178 THR A CA 1
ATOM 1361 C C . THR A 1 178 ? 20.348 4.476 4.687 1.00 86.19 178 THR A C 1
ATOM 1363 O O . THR A 1 178 ? 21.236 4.807 5.479 1.00 86.19 178 THR A O 1
ATOM 1366 N N . ARG A 1 179 ? 19.237 3.855 5.109 1.00 86.06 179 ARG A N 1
ATOM 1367 C CA . ARG A 1 179 ? 19.044 3.438 6.499 1.00 86.06 179 ARG A CA 1
ATOM 1368 C C . ARG A 1 179 ? 19.934 2.229 6.807 1.00 86.06 179 ARG A C 1
ATOM 1370 O O . ARG A 1 179 ? 20.022 1.310 6.000 1.00 86.06 179 ARG A O 1
ATOM 1377 N N . PRO A 1 180 ? 20.554 2.179 7.999 1.00 83.88 180 PRO A N 1
ATOM 1378 C CA . PRO A 1 180 ? 21.432 1.074 8.356 1.00 83.88 180 PRO A CA 1
ATOM 1379 C C . PRO A 1 180 ? 20.663 -0.250 8.394 1.00 83.88 180 PRO A C 1
ATOM 1381 O O . PRO A 1 180 ? 19.544 -0.318 8.918 1.00 83.88 180 PRO A O 1
ATOM 1384 N N . ALA A 1 181 ? 21.295 -1.305 7.880 1.00 84.25 181 ALA A N 1
ATOM 1385 C CA . ALA A 1 181 ? 20.756 -2.654 7.937 1.00 84.25 181 ALA A CA 1
ATOM 1386 C C . ALA A 1 181 ? 20.522 -3.091 9.391 1.00 84.25 181 ALA A C 1
ATOM 1388 O O . ALA A 1 181 ? 21.294 -2.782 10.304 1.00 84.25 181 ALA A O 1
ATOM 1389 N N . LEU A 1 182 ? 19.445 -3.844 9.612 1.00 82.88 182 LEU A N 1
ATOM 1390 C CA . LEU A 1 182 ? 19.165 -4.430 10.917 1.00 82.88 182 LEU A CA 1
ATOM 1391 C C . LEU A 1 182 ? 20.065 -5.652 11.125 1.00 82.88 182 LEU A C 1
ATOM 1393 O O . LEU A 1 182 ? 19.720 -6.764 10.738 1.00 82.88 182 LEU A O 1
ATOM 1397 N N . ILE A 1 183 ? 21.223 -5.437 11.746 1.00 73.06 183 ILE A N 1
ATOM 1398 C CA . ILE A 1 183 ? 22.119 -6.514 12.177 1.00 73.06 183 ILE A CA 1
ATOM 1399 C C . ILE A 1 183 ? 21.600 -7.057 13.513 1.00 73.06 183 ILE A C 1
ATOM 1401 O O . ILE A 1 183 ? 21.468 -6.304 14.483 1.00 73.06 183 ILE A O 1
ATOM 1405 N N . SER A 1 184 ? 21.284 -8.355 13.561 1.00 66.50 184 SER A N 1
ATOM 1406 C CA . SER A 1 184 ? 20.872 -9.023 14.802 1.00 66.50 184 SER A CA 1
ATOM 1407 C C . SER A 1 184 ? 21.968 -8.942 15.873 1.00 66.50 184 SER A C 1
ATOM 1409 O O . SER A 1 184 ? 23.156 -8.961 15.551 1.00 66.50 184 SER A O 1
ATOM 1411 N N . ASP A 1 185 ? 21.587 -8.903 17.151 1.00 62.12 185 ASP A N 1
ATOM 1412 C CA . ASP A 1 185 ? 22.555 -8.826 18.257 1.00 62.12 185 ASP A CA 1
ATOM 1413 C C . ASP A 1 185 ? 23.493 -10.046 18.314 1.00 62.12 185 ASP A C 1
ATOM 1415 O O . ASP A 1 185 ? 24.637 -9.924 18.742 1.00 62.12 185 ASP A O 1
ATOM 1419 N N . ALA A 1 186 ? 23.055 -11.202 17.800 1.00 57.03 186 ALA A N 1
ATOM 1420 C CA . ALA A 1 186 ? 23.894 -12.391 17.664 1.00 57.03 186 ALA A CA 1
ATOM 1421 C C . ALA A 1 186 ? 25.016 -12.208 16.629 1.00 57.03 186 ALA A C 1
ATOM 1423 O O . ALA A 1 186 ? 26.120 -12.682 16.856 1.00 57.03 186 ALA A O 1
ATOM 1424 N N . ALA A 1 187 ? 24.772 -11.498 15.523 1.00 55.81 187 ALA A N 1
ATOM 1425 C CA . ALA A 1 187 ? 25.791 -11.255 14.499 1.00 55.81 187 ALA A CA 1
ATOM 1426 C C . ALA A 1 187 ? 26.859 -10.246 14.966 1.00 55.81 187 ALA A C 1
ATOM 1428 O O . ALA A 1 187 ? 28.039 -10.433 14.687 1.00 55.81 187 ALA A O 1
ATOM 1429 N N . LYS A 1 188 ? 26.474 -9.243 15.769 1.00 54.03 188 LYS A N 1
ATOM 1430 C CA . LYS A 1 188 ? 27.422 -8.289 16.382 1.00 54.03 188 LYS A CA 1
ATOM 1431 C C . LYS A 1 188 ? 28.404 -8.949 17.356 1.00 54.03 188 LYS A C 1
ATOM 1433 O O . LYS A 1 188 ? 29.492 -8.429 17.568 1.00 54.03 188 LYS A O 1
ATOM 1438 N N . ALA A 1 189 ? 28.039 -10.088 17.948 1.00 56.75 189 ALA A N 1
ATOM 1439 C CA . ALA A 1 189 ? 28.900 -10.811 18.885 1.00 56.75 189 ALA A CA 1
ATOM 1440 C C . ALA A 1 189 ? 30.112 -11.490 18.213 1.00 56.75 189 ALA A C 1
ATOM 1442 O O . ALA A 1 189 ? 31.050 -11.866 18.913 1.00 56.75 189 ALA A O 1
ATOM 1443 N N . PHE A 1 190 ? 30.115 -11.632 16.881 1.00 59.62 190 PHE A N 1
ATOM 1444 C CA . PHE A 1 190 ? 31.178 -12.314 16.132 1.00 59.62 190 PHE A CA 1
ATOM 1445 C C . PHE A 1 190 ? 32.120 -11.370 15.364 1.00 59.62 190 PHE A C 1
ATOM 1447 O O . PHE A 1 190 ? 33.125 -11.835 14.838 1.00 59.62 190 PHE A O 1
ATOM 1454 N N . GLU A 1 191 ? 31.878 -10.052 15.349 1.00 57.41 191 GLU A N 1
ATOM 1455 C CA . GLU A 1 191 ? 32.738 -9.064 14.658 1.00 57.41 191 GLU A CA 1
ATOM 1456 C C . GLU A 1 191 ? 34.099 -8.806 15.350 1.00 57.41 191 GLU A C 1
ATOM 1458 O O . GLU A 1 191 ? 34.888 -7.993 14.876 1.00 57.41 191 GLU A O 1
ATOM 1463 N N . GLY A 1 192 ? 34.404 -9.491 16.459 1.00 54.84 192 GLY A N 1
ATOM 1464 C CA . GLY A 1 192 ? 35.621 -9.275 17.256 1.00 54.84 192 GLY A CA 1
ATOM 1465 C C . GLY A 1 192 ? 36.500 -10.505 17.492 1.00 54.84 192 GLY A C 1
ATOM 1466 O O . GLY A 1 192 ? 37.438 -10.417 18.282 1.00 54.84 192 GLY A O 1
ATOM 1467 N N . ILE A 1 193 ? 36.215 -11.650 16.864 1.00 46.28 193 ILE A N 1
ATOM 1468 C CA . ILE A 1 193 ? 37.029 -12.859 17.048 1.00 46.28 193 ILE A CA 1
ATOM 1469 C C . ILE A 1 193 ? 38.079 -12.915 15.935 1.00 46.28 193 ILE A C 1
ATOM 1471 O O . ILE A 1 193 ? 37.837 -13.471 14.867 1.00 46.28 193 ILE A O 1
ATOM 1475 N N . ASN A 1 194 ? 39.254 -12.334 16.194 1.00 46.22 194 ASN A N 1
ATOM 1476 C CA . ASN A 1 194 ? 40.464 -12.685 15.453 1.00 46.22 194 ASN A CA 1
ATOM 1477 C C . ASN A 1 194 ? 40.792 -14.140 15.798 1.00 46.22 194 ASN A C 1
ATOM 1479 O O . ASN A 1 194 ? 41.240 -14.435 16.905 1.00 46.22 194 ASN A O 1
ATOM 1483 N N . ILE A 1 195 ? 40.519 -15.050 14.869 1.00 49.25 195 ILE A N 1
ATOM 1484 C CA . ILE A 1 195 ? 41.047 -16.407 14.936 1.00 49.25 195 ILE A CA 1
ATOM 1485 C C . ILE A 1 195 ? 42.502 -16.284 14.478 1.00 49.25 195 ILE A C 1
ATOM 1487 O O . ILE A 1 195 ? 42.773 -16.227 13.282 1.00 49.25 195 ILE A O 1
ATOM 1491 N N . GLU A 1 196 ? 43.426 -16.133 15.426 1.00 44.62 196 GLU A N 1
ATOM 1492 C CA . GLU A 1 196 ? 44.840 -16.387 15.153 1.00 44.62 196 GLU A CA 1
ATOM 1493 C C . GLU A 1 196 ? 44.965 -17.887 14.854 1.00 44.62 196 GLU A C 1
ATOM 1495 O O . GLU A 1 196 ? 44.700 -18.726 15.715 1.00 44.62 196 GLU A O 1
ATOM 1500 N N . GLU A 1 197 ? 45.255 -18.216 13.595 1.00 41.50 197 GLU A N 1
ATOM 1501 C CA . GLU A 1 197 ? 45.580 -19.575 13.166 1.00 41.50 197 GLU A CA 1
ATOM 1502 C C . GLU A 1 197 ? 46.959 -19.955 13.738 1.00 41.50 197 GLU A C 1
ATOM 1504 O O . GLU A 1 197 ? 47.956 -19.299 13.423 1.00 41.50 197 GLU A O 1
ATOM 1509 N N . GLU A 1 198 ? 47.006 -20.988 14.588 1.00 38.28 198 GLU A N 1
ATOM 1510 C CA . GLU A 1 198 ? 48.234 -21.729 14.946 1.00 38.28 198 GLU A CA 1
ATOM 1511 C C . GLU A 1 198 ? 48.531 -22.839 13.930 1.00 38.28 198 GLU A C 1
ATOM 1513 O O . GLU A 1 198 ? 47.585 -23.569 13.543 1.00 38.28 198 GLU A O 1
#

Secondary structure (DSSP, 8-state):
-HHHHHHIIIIIHHHHHHHHTT-S----SGGGGG-TTTTT-HHHHHHHHHHHHHHHS--TTSPPPHHHHHHHHHHHHHHHHHHHHHHHHHHHHHHTT---TT-------PPP--S-HHHHHHHHHHTT--HHHHS---PPPHHHHHHHHTSHHHHHHHHGGG---PPPPP----TT--SPP---HHHHTTTT------

Sequence (198 aa):
VQELLDWADKELKPAAELAAQGGGEFKAGDWCRFCKARATCPHRAIDLKHIAPAVQEAKAPALLTMDEVSDLLYQGRMVAQYVKQLEEYVIDQLSAGVSVPGWKLVEGRSTRKITDDAEAARKLTEAGIDEALIYKKSLYGLTDLTKIVGGKKKLEDILGDLIVKPPGKPALVPDEDTRPALISDAAKAFEGINIEEE

Radius of gyration: 28.74 Å; chains: 1; bounding box: 81×53×68 Å